Protein 9LAD (pdb70)

Foldseek 3Di:
DWAKAKDFADEDEAQAKTKIKIATPDQPLLLWWKFKWWADPPDDIGGAKIAHSVRPDMDGPDVVSVVFWDWGDDSVRRMIMIIGGSDDQVVFTFMKMWIDHDHDIDIYPTDTHGYDHPVPD/DKKAFAALDQWWWKWFQAWDDWFQKKKKKKKWFFPDAQWQFWQKAKQDVVALRQWTFFNFGNRATWTAHSNFIDGDPDDRRPRAIKMWMWIFGLAQGKIWIAILLHTPDIDGNRNRNHTRHIDAIMMGFFRDPHGPHPTDSSRGGHGMMAFTAMARHGDDSVVSNCVSVVVDNDGHPRGGGDDVRMGITDPIDDDDDDDSVVRND

Sequence (326 aa):
QLQLVESGGGLVQAGDSLKLSCIDSGSTFNLYAMGWFRQAPGKEREEFVASISRGGGSSYYADSQLKGRFTISRDNAKNTVYLQMNSLKPEDTAVYYCNARAGRYDYWGQGTQVTVSSAAGHFKVSLPLRTNYLYGKIKKTLPELYAFTICLWLRSSASPGIGTPFSYAVPGQANEIVLIEWGNNPIELLINDKVAQLPLFVSDGKWHHICITWTTTRDGMWEAFQDGEKLGTGENLAPWHPIKPGGVLILGQEQDTVGGRFDATQAFVGELSQFNIWDRVLRAQEIINIANCSTNMMPGNIIPWVDNNVDVFGGASKWPVETCEERLL

Structure (mmCIF, N/CA/C/O backbone):
data_9LAD
#
_entry.id   9LAD
#
_cell.length_a   93.574
_cell.length_b   118.234
_cell.length_c   39.464
_cell.angle_alpha   90.000
_cell.angle_beta   90.000
_cell.angle_gamma   90.000
#
_symmetry.space_group_name_H-M   'P 21 21 2'
#
loop_
_entity.id
_entity.type
_entity.pdbx_description
1 polymer 'N1 VHH'
2 polymer 'Neuronal pentraxin-2'
3 non-polymer 'AZIDE ION'
4 non-polymer 'CALCIUM ION'
5 non-polymer 'CHLORIDE ION'
6 non-polymer GLYCEROL
7 water water
#
loop_
_atom_site.group_PDB
_atom_site.id
_atom_site.type_symbol
_atom_site.label_atom_id
_atom_site.label_alt_id
_atom_site.label_comp_id
_atom_site.label_asym_id
_atom_site.label_entity_id
_atom_site.label_seq_id
_atom_site.pdbx_PDB_ins_code
_atom_site.Cartn_x
_atom_site.Cartn_y
_atom_site.Cartn_z
_atom_site.occupancy
_atom_site.B_iso_or_equiv
_atom_site.auth_seq_id
_atom_site.auth_comp_id
_atom_site.auth_asym_id
_atom_site.auth_atom_id
_atom_site.pdbx_PDB_model_num
ATOM 1 N N . GLN A 1 1 ? 9.432 5.997 23.021 1.000 92.363 1 GLN B N 1
ATOM 2 C CA . GLN A 1 1 ? 9.643 4.563 22.680 1.000 90.892 1 GLN B CA 1
ATOM 3 C C . GLN A 1 1 ? 10.917 4.360 21.850 1.000 88.139 1 GLN B C 1
ATOM 4 O O . GLN A 1 1 ? 11.115 3.266 21.336 1.000 88.513 1 GLN B O 1
ATOM 10 N N . LEU A 1 2 ? 11.800 5.373 21.738 1.000 84.138 2 LEU B N 1
ATOM 11 C CA . LEU A 1 2 ? 12.995 5.236 20.915 1.000 70.219 2 LEU B CA 1
ATOM 12 C C . LEU A 1 2 ? 14.105 6.159 21.413 1.000 64.816 2 LEU B C 1
ATOM 13 O O . LEU A 1 2 ? 13.847 7.313 21.747 1.000 61.746 2 LEU B O 1
ATOM 18 N N . GLN A 1 3 ? 15.339 5.630 21.445 1.000 63.545 3 GLN B N 1
ATOM 19 C CA . GLN A 1 3 ? 16.519 6.370 21.881 1.000 68.266 3 GLN B CA 1
ATOM 20 C C . GLN A 1 3 ? 17.636 6.147 20.861 1.000 61.124 3 GLN B C 1
ATOM 21 O O . GLN A 1 3 ? 18.307 5.117 20.850 1.000 59.696 3 GLN B O 1
ATOM 27 N N . LEU A 1 4 ? 17.808 7.121 19.973 1.000 54.232 4 LEU B N 1
ATOM 28 C CA . LEU A 1 4 ? 18.702 6.961 18.849 1.000 46.953 4 LEU B CA 1
ATOM 29 C C . LEU A 1 4 ? 20.067 7.518 19.214 1.000 48.112 4 LEU B C 1
ATOM 30 O O . LEU A 1 4 ? 20.136 8.619 19.750 1.000 46.141 4 LEU B O 1
ATOM 35 N N . VAL A 1 5 ? 21.135 6.794 18.852 1.000 46.982 5 VAL B N 1
ATOM 36 C CA . VAL A 1 5 ? 22.482 7.276 19.068 1.000 48.465 5 VAL B CA 1
ATOM 37 C C . VAL A 1 5 ? 23.279 7.166 17.768 1.000 49.380 5 VAL B C 1
ATOM 38 O O . VAL A 1 5 ? 23.405 6.091 17.173 1.000 47.933 5 VAL B O 1
ATOM 42 N N . GLU A 1 6 ? 23.809 8.313 17.320 1.000 49.735 6 GLU B N 1
ATOM 43 C CA . GLU A 1 6 ? 24.624 8.348 16.122 1.000 49.819 6 GLU B CA 1
ATOM 44 C C . GLU A 1 6 ? 26.078 8.166 16.530 1.000 52.057 6 GLU B C 1
ATOM 45 O O . GLU A 1 6 ? 26.462 8.561 17.623 1.000 52.317 6 GLU B O 1
ATOM 51 N N . SER A 1 7 ? 26.849 7.571 15.620 1.000 48.807 7 SER B N 1
ATOM 52 C CA . SER A 1 7 ? 28.266 7.348 15.794 1.000 49.000 7 SER B CA 1
ATOM 53 C C . SER A 1 7 ? 28.882 7.244 14.406 1.000 51.932 7 SER B C 1
ATOM 54 O O . SER A 1 7 ? 28.163 7.208 13.402 1.000 49.192 7 SER B O 1
ATOM 57 N N . GLY A 1 8 ? 30.224 7.217 14.370 1.000 55.266 8 GLY B N 1
ATOM 58 C CA . GLY A 1 8 ? 30.975 7.021 13.141 1.000 53.883 8 GLY B CA 1
ATOM 59 C C . GLY A 1 8 ? 31.527 8.330 12.594 1.000 54.231 8 GLY B C 1
ATOM 60 O O . GLY A 1 8 ? 32.220 8.331 11.582 1.000 60.751 8 GLY B O 1
ATOM 61 N N . GLY A 1 9 ? 31.190 9.444 13.246 1.000 51.452 9 GLY B N 1
ATOM 62 C CA . GLY A 1 9 ? 31.608 10.743 12.759 1.000 52.046 9 GLY B CA 1
ATOM 63 C C . GLY A 1 9 ? 33.039 11.048 13.181 1.000 54.680 9 GLY B C 1
ATOM 64 O O . GLY A 1 9 ? 33.631 10.290 13.951 1.000 56.500 9 GLY B O 1
ATOM 65 N N . GLY A 1 10 ? 33.589 12.159 12.674 1.000 54.680 10 GLY B N 1
ATOM 66 C CA . GLY A 1 10 ? 34.872 12.636 13.163 1.000 56.677 10 GLY B CA 1
ATOM 67 C C . GLY A 1 10 ? 35.544 13.585 12.177 1.000 58.873 10 GLY B C 1
ATOM 68 O O . GLY A 1 10 ? 34.893 14.113 11.276 1.000 53.313 10 GLY B O 1
ATOM 69 N N . LEU A 1 11 ? 36.856 13.788 12.398 1.000 64.687 11 LEU B N 1
ATOM 70 C CA . LEU A 1 11 ? 37.721 14.617 11.569 1.000 64.678 11 LEU B CA 1
ATOM 71 C C . LEU A 1 11 ? 38.146 13.787 10.373 1.000 62.502 11 LEU B C 1
ATOM 72 O O . LEU A 1 11 ? 38.781 12.754 10.566 1.000 63.072 11 LEU B O 1
ATOM 77 N N . VAL A 1 12 ? 37.885 14.265 9.159 1.000 56.227 12 VAL B N 1
ATOM 78 C CA . VAL A 1 12 ? 38.354 13.527 8.001 1.000 61.899 12 VAL B CA 1
ATOM 79 C C . VAL A 1 12 ? 38.846 14.509 6.942 1.000 59.630 12 VAL B C 1
ATOM 80 O O . VAL A 1 12 ? 38.501 15.682 6.947 1.000 60.897 12 VAL B O 1
ATOM 84 N N . GLN A 1 13 ? 39.648 14.003 6.013 1.000 60.520 13 GLN B N 1
ATOM 85 C CA . GLN A 1 13 ? 40.198 14.807 4.940 1.000 66.894 13 GLN B CA 1
ATOM 86 C C . GLN A 1 13 ? 39.236 14.815 3.766 1.000 62.149 13 GLN B C 1
ATOM 87 O O . GLN A 1 13 ? 38.500 13.850 3.558 1.000 68.937 13 GLN B O 1
ATOM 93 N N . ALA A 1 14 ? 39.285 15.902 2.988 1.000 62.761 14 ALA B N 1
ATOM 94 C CA . ALA A 1 14 ? 38.550 15.969 1.734 1.000 62.054 14 ALA B CA 1
ATOM 95 C C . ALA A 1 14 ? 38.898 14.751 0.876 1.000 66.031 14 ALA B C 1
ATOM 96 O O . ALA A 1 14 ? 40.033 14.253 0.922 1.000 60.388 14 ALA B O 1
ATOM 98 N N . GLY A 1 15 ? 37.892 14.258 0.138 1.000 63.423 15 GLY B N 1
ATOM 99 C CA . GLY A 1 15 ? 38.063 13.147 -0.782 1.000 63.991 15 GLY B CA 1
ATOM 100 C C . GLY A 1 15 ? 37.900 11.816 -0.070 1.000 64.164 15 GLY B C 1
ATOM 101 O O . GLY A 1 15 ? 37.629 10.814 -0.718 1.000 72.698 15 GLY B O 1
ATOM 102 N N . ASP A 1 16 ? 37.995 11.816 1.262 1.000 63.229 16 ASP B N 1
ATOM 103 C CA . ASP A 1 16 ? 37.853 10.586 2.026 1.000 64.211 16 ASP B CA 1
ATOM 104 C C . ASP A 1 16 ? 36.388 10.141 2.108 1.000 57.612 16 ASP B C 1
ATOM 105 O O . ASP A 1 16 ? 35.485 10.815 1.620 1.000 58.383 16 ASP B O 1
ATOM 110 N N . SER A 1 17 ? 36.193 8.962 2.718 1.000 59.432 17 SER B N 1
ATOM 111 C CA . SER A 1 17 ? 34.901 8.333 2.953 1.000 58.628 17 SER B CA 1
ATOM 112 C C . SER A 1 17 ? 34.695 8.149 4.449 1.000 58.952 17 SER B C 1
ATOM 113 O O . SER A 1 17 ? 35.658 8.211 5.200 1.000 62.211 17 SER B O 1
ATOM 116 N N . LEU A 1 18 ? 33.448 7.856 4.841 1.000 59.201 18 LEU B N 1
ATOM 117 C CA . LEU A 1 18 ? 33.047 7.740 6.233 1.000 58.912 18 LEU B CA 1
ATOM 118 C C . LEU A 1 18 ? 31.687 7.061 6.260 1.000 55.367 18 LEU B C 1
ATOM 119 O O . LEU A 1 18 ? 30.880 7.298 5.372 1.000 56.808 18 LEU B O 1
ATOM 124 N N . LYS A 1 19 ? 31.434 6.223 7.266 1.000 53.841 19 LYS B N 1
ATOM 125 C CA . LYS A 1 19 ? 30.136 5.580 7.367 1.000 50.241 19 LYS B CA 1
ATOM 126 C C . LYS A 1 19 ? 29.525 5.884 8.730 1.000 49.941 19 LYS B C 1
ATOM 127 O O . LYS A 1 19 ? 30.032 5.430 9.750 1.000 53.330 19 LYS B O 1
ATOM 133 N N . LEU A 1 20 ? 28.414 6.637 8.761 1.000 43.458 20 LEU B N 1
ATOM 134 C CA . LEU A 1 20 ? 27.763 6.889 10.038 1.000 44.565 20 LEU B CA 1
ATOM 135 C C . LEU A 1 20 ? 26.872 5.702 10.389 1.000 45.514 20 LEU B C 1
ATOM 136 O O . LEU A 1 20 ? 26.398 5.016 9.497 1.000 42.730 20 LEU B O 1
ATOM 141 N N . SER A 1 21 ? 26.645 5.480 11.686 1.000 46.081 21 SER B N 1
ATOM 142 C CA . SER A 1 21 ? 25.634 4.528 12.096 1.000 48.612 21 SER B CA 1
ATOM 143 C C . SER A 1 21 ? 24.711 5.182 13.118 1.000 48.931 21 SER B C 1
ATOM 144 O O . SER A 1 21 ? 25.100 6.079 13.870 1.000 48.097 21 SER B O 1
ATOM 147 N N . CYS A 1 22 ? 23.458 4.744 13.108 1.000 44.196 22 CYS B N 1
ATOM 148 C CA . CYS A 1 22 ? 22.513 5.204 14.094 1.000 46.204 22 CYS B CA 1
ATOM 149 C C . CYS A 1 22 ? 21.754 4.017 14.671 1.000 46.553 22 CYS B C 1
ATOM 150 O O . CYS A 1 22 ? 21.101 3.312 13.910 1.000 44.731 22 CYS B O 1
ATOM 153 N N . ILE A 1 23 ? 21.817 3.841 15.999 1.000 48.751 23 ILE B N 1
ATOM 154 C CA . ILE A 1 23 ? 21.331 2.641 16.675 1.000 51.647 23 ILE B CA 1
ATOM 155 C C . ILE A 1 23 ? 20.194 2.999 17.635 1.000 54.661 23 ILE B C 1
ATOM 156 O O . ILE A 1 23 ? 20.285 3.963 18.391 1.000 55.116 23 ILE B O 1
ATOM 161 N N . ASP A 1 24 ? 19.132 2.184 17.613 1.000 58.264 24 ASP B N 1
ATOM 162 C CA . ASP A 1 24 ? 18.084 2.230 18.617 1.000 65.147 24 ASP B CA 1
ATOM 163 C C . ASP A 1 24 ? 18.394 1.140 19.631 1.000 67.146 24 ASP B C 1
ATOM 164 O O . ASP A 1 24 ? 18.749 0.038 19.233 1.000 65.722 24 ASP B O 1
ATOM 169 N N . SER A 1 25 ? 18.213 1.460 20.918 1.000 72.587 25 SER B N 1
ATOM 170 C CA . SER A 1 25 ? 18.395 0.523 22.018 1.000 75.885 25 SER B CA 1
ATOM 171 C C . SER A 1 25 ? 17.209 -0.436 22.131 1.000 72.401 25 SER B C 1
ATOM 172 O O . SER A 1 25 ? 17.338 -1.505 22.709 1.000 73.833 25 SER B O 1
ATOM 175 N N . GLY A 1 26 ? 16.035 -0.008 21.657 1.000 75.675 26 GLY B N 1
ATOM 176 C CA . GLY A 1 26 ? 14.800 -0.764 21.817 1.000 76.869 26 GLY B CA 1
ATOM 177 C C . GLY A 1 26 ? 14.744 -1.974 20.889 1.000 72.045 26 GLY B C 1
ATOM 178 O O . GLY A 1 26 ? 15.771 -2.575 20.588 1.000 73.964 26 GLY B O 1
ATOM 179 N N . SER A 1 27 ? 13.538 -2.338 20.446 1.000 68.075 27 SER B N 1
ATOM 180 C CA . SER A 1 27 ? 13.372 -3.518 19.606 1.000 66.967 27 SER B CA 1
ATOM 181 C C . SER A 1 27 ? 12.086 -3.427 18.775 1.000 63.559 27 SER B C 1
ATOM 182 O O . SER A 1 27 ? 11.360 -4.408 18.606 1.000 61.013 27 SER B O 1
ATOM 185 N N . THR A 1 28 ? 11.790 -2.213 18.304 1.000 53.492 28 THR B N 1
ATOM 186 C CA . THR A 1 28 ? 10.661 -1.940 17.434 1.000 53.484 28 THR B CA 1
ATOM 187 C C . THR A 1 28 ? 11.137 -1.051 16.277 1.000 48.349 28 THR B C 1
ATOM 188 O O . THR A 1 28 ? 10.365 -0.325 15.665 1.000 45.587 28 THR B O 1
ATOM 192 N N . PHE A 1 29 ? 12.436 -1.130 15.990 1.000 46.513 29 PHE B N 1
ATOM 193 C CA . PHE A 1 29 ? 13.093 -0.366 14.947 1.000 46.420 29 PHE B CA 1
ATOM 194 C C . PHE A 1 29 ? 12.366 -0.416 13.607 1.000 46.035 29 PHE B C 1
ATOM 195 O O . PHE A 1 29 ? 12.346 0.583 12.871 1.000 44.229 29 PHE B O 1
ATOM 203 N N . ASN A 1 30 ? 11.757 -1.571 13.295 1.000 44.458 30 ASN B N 1
ATOM 204 C CA . ASN A 1 30 ? 11.240 -1.811 11.957 1.000 45.447 30 ASN B CA 1
ATOM 205 C C . ASN A 1 30 ? 9.840 -1.210 11.835 1.000 44.121 30 ASN B C 1
ATOM 206 O O . ASN A 1 30 ? 9.214 -1.272 10.786 1.000 45.183 30 ASN B O 1
ATOM 211 N N . LEU A 1 31 ? 9.354 -0.572 12.899 1.000 45.799 31 LEU B N 1
ATOM 212 C CA . LEU A 1 31 ? 8.148 0.231 12.791 1.000 45.326 31 LEU B CA 1
ATOM 213 C C . LEU A 1 31 ? 8.447 1.537 12.062 1.000 41.638 31 LEU B C 1
ATOM 214 O O . LEU A 1 31 ? 7.525 2.195 11.598 1.000 41.448 31 LEU B O 1
ATOM 219 N N . TYR A 1 32 ? 9.723 1.928 12.000 1.000 39.440 32 TYR B N 1
ATOM 220 C CA . TYR A 1 32 ? 10.069 3.318 11.765 1.000 36.607 32 TYR B CA 1
ATOM 221 C C . TYR A 1 32 ? 10.681 3.471 10.365 1.000 35.269 32 TYR B C 1
ATOM 222 O O . TYR A 1 32 ? 11.572 2.730 9.951 1.000 33.487 32 TYR B O 1
ATOM 231 N N . ALA A 1 33 ? 10.231 4.486 9.640 1.000 30.929 33 ALA B N 1
ATOM 232 C CA . ALA A 1 33 ? 11.026 5.012 8.549 1.000 33.365 33 ALA B CA 1
ATOM 233 C C . ALA A 1 33 ? 12.161 5.806 9.179 1.000 32.950 33 ALA B C 1
ATOM 234 O O . ALA A 1 33 ? 11.942 6.371 10.246 1.000 34.909 33 ALA B O 1
ATOM 236 N N . MET A 1 34 ? 13.359 5.747 8.576 1.000 32.997 34 MET B N 1
ATOM 237 C CA . MET A 1 34 ? 14.548 6.358 9.162 1.000 34.964 34 MET B CA 1
ATOM 238 C C . MET A 1 34 ? 15.123 7.396 8.213 1.000 34.363 34 MET B C 1
ATOM 239 O O . MET A 1 34 ? 15.081 7.248 6.998 1.000 35.905 34 MET B O 1
ATOM 244 N N . GLY A 1 35 ? 15.762 8.404 8.797 1.000 35.230 35 GLY B N 1
ATOM 245 C CA . GLY A 1 35 ? 16.293 9.501 8.020 1.000 33.298 35 GLY B CA 1
ATOM 246 C C . GLY A 1 35 ? 17.542 10.109 8.630 1.000 34.899 35 GLY B C 1
ATOM 247 O O . GLY A 1 35 ? 17.813 10.006 9.836 1.000 34.488 35 GLY B O 1
ATOM 248 N N . TRP A 1 36 ? 18.316 10.702 7.730 1.000 36.648 36 TRP B N 1
ATOM 249 C CA . TRP A 1 36 ? 19.483 11.494 8.084 1.000 37.874 36 TRP B CA 1
ATOM 250 C C . TRP A 1 36 ? 19.241 12.928 7.653 1.000 35.280 36 TRP B C 1
ATOM 251 O O . TRP A 1 36 ? 18.775 13.157 6.547 1.000 32.306 36 TRP B O 1
ATOM 262 N N . PHE A 1 37 ? 19.562 13.843 8.566 1.000 34.105 37 PHE B N 1
ATOM 263 C CA . PHE A 1 37 ? 19.587 15.274 8.336 1.000 35.010 37 PHE B CA 1
ATOM 264 C C . PHE A 1 37 ? 20.970 15.788 8.742 1.000 37.855 37 PHE B C 1
ATOM 265 O O . PHE A 1 37 ? 21.723 15.080 9.402 1.000 36.960 37 PHE B O 1
ATOM 273 N N . ARG A 1 38 ? 21.302 17.015 8.357 1.000 36.366 38 ARG B N 1
ATOM 274 C CA . ARG A 1 38 ? 22.561 17.595 8.772 1.000 38.827 38 ARG B CA 1
ATOM 275 C C . ARG A 1 38 ? 22.397 19.092 8.944 1.000 41.516 38 ARG B C 1
ATOM 276 O O . ARG A 1 38 ? 21.556 19.710 8.297 1.000 41.299 38 ARG B O 1
ATOM 284 N N . GLN A 1 39 ? 23.208 19.624 9.869 1.000 40.128 39 GLN B N 1
ATOM 285 C CA . GLN A 1 39 ? 23.193 21.033 10.158 1.000 43.502 39 GLN B CA 1
ATOM 286 C C . GLN A 1 39 ? 24.623 21.548 10.247 1.000 44.162 39 GLN B C 1
ATOM 287 O O . GLN A 1 39 ? 25.365 21.137 11.135 1.000 41.284 39 GLN B O 1
ATOM 293 N N . ALA A 1 40 ? 24.978 22.405 9.286 1.000 45.469 40 ALA B N 1
ATOM 294 C CA . ALA A 1 40 ? 26.272 23.063 9.210 1.000 52.909 40 ALA B CA 1
ATOM 295 C C . ALA A 1 40 ? 26.225 24.373 9.991 1.000 53.949 40 ALA B C 1
ATOM 296 O O . ALA A 1 40 ? 25.135 24.875 10.283 1.000 47.367 40 ALA B O 1
ATOM 298 N N . PRO A 1 41 ? 27.402 24.943 10.355 1.000 63.581 41 PRO B N 1
ATOM 299 C CA . PRO A 1 41 ? 27.494 26.253 11.017 1.000 64.438 41 PRO B CA 1
ATOM 300 C C . PRO A 1 41 ? 26.558 27.365 10.537 1.000 60.007 41 PRO B C 1
ATOM 301 O O . PRO A 1 41 ? 26.558 27.721 9.361 1.000 58.792 41 PRO B O 1
ATOM 305 N N . GLY A 1 42 ? 25.768 27.906 11.474 1.000 58.266 42 GLY B N 1
ATOM 306 C CA . GLY A 1 42 ? 24.781 28.933 11.191 1.000 60.698 42 GLY B CA 1
ATOM 307 C C . GLY A 1 42 ? 23.982 28.644 9.919 1.000 64.682 42 GLY B C 1
ATOM 308 O O . GLY A 1 42 ? 23.870 29.500 9.048 1.000 68.848 42 GLY B O 1
ATOM 309 N N . LYS A 1 43 ? 23.438 27.429 9.798 1.000 61.332 43 LYS B N 1
ATOM 310 C CA . LYS A 1 43 ? 22.541 27.130 8.697 1.000 58.530 43 LYS B CA 1
ATOM 311 C C . LYS A 1 43 ? 21.424 26.243 9.214 1.000 53.363 43 LYS B C 1
ATOM 312 O O . LYS A 1 43 ? 21.527 25.654 10.284 1.000 47.058 43 LYS B O 1
ATOM 318 N N . GLU A 1 44 ? 20.360 26.163 8.424 1.000 51.805 44 GLU B N 1
ATOM 319 C CA . GLU A 1 44 ? 19.198 25.377 8.784 1.000 51.642 44 GLU B CA 1
ATOM 320 C C . GLU A 1 44 ? 19.562 23.905 8.683 1.000 46.063 44 GLU B C 1
ATOM 321 O O . GLU A 1 44 ? 20.407 23.538 7.876 1.000 51.026 44 GLU B O 1
ATOM 327 N N . ARG A 1 45 ? 18.951 23.084 9.546 1.000 44.287 45 ARG B N 1
ATOM 328 C CA . ARG A 1 45 ? 19.072 21.650 9.432 1.000 44.525 45 ARG B CA 1
ATOM 329 C C . ARG A 1 45 ? 18.435 21.217 8.109 1.000 43.573 45 ARG B C 1
ATOM 330 O O . ARG A 1 45 ? 17.314 21.626 7.820 1.000 43.260 45 ARG B O 1
ATOM 338 N N . GLU A 1 46 ? 19.158 20.422 7.308 1.000 40.691 46 GLU B N 1
ATOM 339 C CA A GLU A 1 46 ? 18.677 20.031 5.989 0.500 38.524 46 GLU B CA 1
ATOM 340 C CA B GLU A 1 46 ? 18.689 20.031 5.987 0.500 39.595 46 GLU B CA 1
ATOM 341 C C . GLU A 1 46 ? 18.610 18.513 5.889 1.000 36.721 46 GLU B C 1
ATOM 342 O O . GLU A 1 46 ? 19.406 17.810 6.504 1.000 36.801 46 GLU B O 1
ATOM 353 N N . PHE A 1 47 ? 17.654 18.041 5.086 1.000 36.198 47 PHE B N 1
ATOM 354 C CA . PHE A 1 47 ? 17.468 16.637 4.765 1.000 32.949 47 PHE B CA 1
ATOM 355 C C . PHE A 1 47 ? 18.629 16.131 3.916 1.000 33.664 47 PHE B C 1
ATOM 356 O O . PHE A 1 47 ? 19.172 16.877 3.109 1.000 34.146 47 PHE B O 1
ATOM 364 N N . VAL A 1 48 ? 19.029 14.879 4.173 1.000 34.236 48 VAL B N 1
ATOM 365 C CA . VAL A 1 48 ? 20.014 14.163 3.379 1.000 34.442 48 VAL B CA 1
ATOM 366 C C . VAL A 1 48 ? 19.308 13.000 2.674 1.000 35.331 48 VAL B C 1
ATOM 367 O O . VAL A 1 48 ? 19.239 12.967 1.446 1.000 34.474 48 VAL B O 1
ATOM 371 N N . ALA A 1 49 ? 18.772 12.054 3.458 1.000 31.998 49 ALA B N 1
ATOM 372 C CA . ALA A 1 49 ? 18.108 10.898 2.857 1.000 33.950 49 ALA B CA 1
ATOM 373 C C . ALA A 1 49 ? 17.215 10.184 3.868 1.000 33.146 49 ALA B C 1
ATOM 374 O O . ALA A 1 49 ? 17.393 10.302 5.081 1.000 32.874 49 ALA B O 1
ATOM 376 N N . SER A 1 50 ? 16.291 9.371 3.355 1.000 34.294 50 SER B N 1
ATOM 377 C CA . SER A 1 50 ? 15.440 8.564 4.212 1.000 33.393 50 SER B CA 1
ATOM 378 C C . SER A 1 50 ? 15.292 7.181 3.596 1.000 34.715 50 SER B C 1
ATOM 379 O O . SER A 1 50 ? 15.590 7.015 2.404 1.000 36.732 50 SER B O 1
ATOM 382 N N . ILE A 1 51 ? 14.821 6.223 4.419 1.000 32.274 51 ILE B N 1
ATOM 383 C CA . ILE A 1 51 ? 14.670 4.834 3.989 1.000 34.766 51 ILE B CA 1
ATOM 384 C C . ILE A 1 51 ? 13.415 4.252 4.650 1.000 33.161 51 ILE B C 1
ATOM 385 O O . ILE A 1 51 ? 13.119 4.527 5.823 1.000 35.954 51 ILE B O 1
ATOM 390 N N . SER A 1 52 ? 12.651 3.483 3.871 1.000 34.967 52 SER B N 1
ATOM 391 C CA . SER A 1 52 ? 11.426 2.848 4.339 1.000 32.466 52 SER B CA 1
ATOM 392 C C . SER A 1 52 ? 11.746 1.792 5.397 1.000 36.098 52 SER B C 1
ATOM 393 O O . SER A 1 52 ? 12.900 1.380 5.569 1.000 34.553 52 SER B O 1
ATOM 396 N N . ARG A 1 53 ? 10.690 1.319 6.075 1.000 35.950 53 ARG B N 1
ATOM 397 C CA . ARG A 1 53 ? 10.815 0.439 7.223 1.000 38.513 53 ARG B CA 1
ATOM 398 C C . ARG A 1 53 ? 11.573 -0.849 6.891 1.000 40.918 53 ARG B C 1
ATOM 399 O O . ARG A 1 53 ? 12.355 -1.369 7.700 1.000 37.893 53 ARG B O 1
ATOM 407 N N . GLY A 1 54 ? 11.300 -1.371 5.694 1.000 38.254 54 GLY B N 1
ATOM 408 C CA . GLY A 1 54 ? 11.878 -2.625 5.256 1.000 43.446 54 GLY B CA 1
ATOM 409 C C . GLY A 1 54 ? 13.147 -2.417 4.447 1.000 45.474 54 GLY B C 1
ATOM 410 O O . GLY A 1 54 ? 13.813 -3.372 4.091 1.000 46.166 54 GLY B O 1
ATOM 411 N N . GLY A 1 55 ? 13.448 -1.166 4.120 1.000 45.010 55 GLY B N 1
ATOM 412 C CA . GLY A 1 55 ? 14.682 -0.864 3.432 1.000 45.660 55 GLY B CA 1
ATOM 413 C C . GLY A 1 55 ? 14.538 -1.033 1.923 1.000 44.561 55 GLY B C 1
ATOM 414 O O . GLY A 1 55 ? 15.496 -0.836 1.213 1.000 44.519 55 GLY B O 1
ATOM 415 N N . GLY A 1 56 ? 13.333 -1.313 1.428 1.000 48.119 56 GLY B N 1
ATOM 416 C CA . GLY A 1 56 ? 13.111 -1.413 -0.007 1.000 49.569 56 GLY B CA 1
ATOM 417 C C . GLY A 1 56 ? 13.079 -0.084 -0.765 1.000 46.594 56 GLY B C 1
ATOM 418 O O . GLY A 1 56 ? 13.302 -0.072 -1.968 1.000 44.631 56 GLY B O 1
ATOM 419 N N . SER A 1 57 ? 12.779 1.036 -0.098 1.000 43.201 57 SER B N 1
ATOM 420 C CA . SER A 1 57 ? 12.704 2.324 -0.773 1.000 39.538 57 SER B CA 1
ATOM 421 C C . SER A 1 57 ? 13.586 3.347 -0.056 1.000 39.959 57 SER B C 1
ATOM 422 O O . SER A 1 57 ? 13.633 3.364 1.170 1.000 35.757 57 SER B O 1
ATOM 425 N N . SER A 1 58 ? 14.264 4.203 -0.820 1.000 39.572 58 SER B N 1
ATOM 426 C CA . SER A 1 58 ? 15.044 5.263 -0.219 1.000 41.061 58 SER B CA 1
ATOM 427 C C . SER A 1 58 ? 14.957 6.532 -1.071 1.000 40.624 58 SER B C 1
ATOM 428 O O . SER A 1 58 ? 14.608 6.479 -2.246 1.000 41.488 58 SER B O 1
ATOM 431 N N . TYR A 1 59 ? 15.173 7.680 -0.421 1.000 37.992 59 TYR B N 1
ATOM 432 C CA . TYR A 1 59 ? 14.927 9.001 -0.984 1.000 37.983 59 TYR B CA 1
ATOM 433 C C . TYR A 1 59 ? 16.099 9.904 -0.607 1.000 38.920 59 TYR B C 1
ATOM 434 O O . TYR A 1 59 ? 16.599 9.792 0.506 1.000 39.320 59 TYR B O 1
ATOM 443 N N . TYR A 1 60 ? 16.559 10.736 -1.556 1.000 40.079 60 TYR B N 1
ATOM 444 C CA . TYR A 1 60 ? 17.679 11.634 -1.358 1.000 38.971 60 TYR B CA 1
ATOM 445 C C . TYR A 1 60 ? 17.182 13.062 -1.570 1.000 39.169 60 TYR B C 1
ATOM 446 O O . TYR A 1 60 ? 16.234 13.300 -2.312 1.000 37.407 60 TYR B O 1
ATOM 455 N N . ALA A 1 61 ? 17.864 14.016 -0.932 1.000 38.585 61 ALA B N 1
ATOM 456 C CA . ALA A 1 61 ? 17.483 15.418 -1.047 1.000 38.820 61 ALA B CA 1
ATOM 457 C C . ALA A 1 61 ? 17.624 15.930 -2.481 1.000 38.926 61 ALA B C 1
ATOM 458 O O . ALA A 1 61 ? 16.872 16.815 -2.900 1.000 36.836 61 ALA B O 1
ATOM 460 N N . ASP A 1 62 ? 18.625 15.418 -3.213 1.000 38.136 62 ASP B N 1
ATOM 461 C CA . ASP A 1 62 ? 18.923 15.878 -4.571 1.000 40.747 62 ASP B CA 1
ATOM 462 C C . ASP A 1 62 ? 19.966 14.931 -5.161 1.000 40.593 62 ASP B C 1
ATOM 463 O O . ASP A 1 62 ? 20.492 14.073 -4.448 1.000 40.576 62 ASP B O 1
ATOM 468 N N . SER A 1 63 ? 20.281 15.073 -6.445 1.000 44.537 63 SER B N 1
ATOM 469 C CA . SER A 1 63 ? 21.172 14.111 -7.086 1.000 46.758 63 SER B CA 1
ATOM 470 C C . SER A 1 63 ? 22.638 14.327 -6.682 1.000 46.666 63 SER B C 1
ATOM 471 O O . SER A 1 63 ? 23.399 13.375 -6.627 1.000 46.188 63 SER B O 1
ATOM 474 N N . GLN A 1 64 ? 23.048 15.535 -6.296 1.000 49.257 64 GLN B N 1
ATOM 475 C CA . GLN A 1 64 ? 24.416 15.701 -5.809 1.000 49.258 64 GLN B CA 1
ATOM 476 C C . GLN A 1 64 ? 24.651 14.804 -4.588 1.000 46.150 64 GLN B C 1
ATOM 477 O O . GLN A 1 64 ? 25.654 14.116 -4.508 1.000 50.820 64 GLN B O 1
ATOM 483 N N . LEU A 1 65 ? 23.733 14.799 -3.623 1.000 44.129 65 LEU B N 1
ATOM 484 C CA . LEU A 1 65 ? 23.909 13.981 -2.438 1.000 45.786 65 LEU B CA 1
ATOM 485 C C . LEU A 1 65 ? 23.756 12.505 -2.792 1.000 48.481 65 LEU B C 1
ATOM 486 O O . LEU A 1 65 ? 24.522 11.650 -2.317 1.000 44.069 65 LEU B O 1
ATOM 491 N N . LYS A 1 66 ? 22.765 12.214 -3.642 1.000 47.381 66 LYS B N 1
ATOM 492 C CA . LYS A 1 66 ? 22.517 10.837 -4.042 1.000 48.111 66 LYS B CA 1
ATOM 493 C C . LYS A 1 66 ? 23.769 10.256 -4.704 1.000 54.286 66 LYS B C 1
ATOM 494 O O . LYS A 1 66 ? 24.079 9.079 -4.527 1.000 52.483 66 LYS B O 1
ATOM 500 N N . GLY A 1 67 ? 24.487 11.103 -5.450 1.000 54.354 67 GLY B N 1
ATOM 501 C CA . GLY A 1 67 ? 25.700 10.701 -6.148 1.000 57.430 67 GLY B CA 1
ATOM 502 C C . GLY A 1 67 ? 26.781 10.141 -5.220 1.000 54.127 67 GLY B C 1
ATOM 503 O O . GLY A 1 67 ? 27.586 9.333 -5.647 1.000 54.971 67 GLY B O 1
ATOM 504 N N . ARG A 1 68 ? 26.816 10.554 -3.953 1.000 49.849 68 ARG B N 1
ATOM 505 C CA . ARG A 1 68 ? 27.946 10.223 -3.111 1.000 49.775 68 ARG B CA 1
ATOM 506 C C . ARG A 1 68 ? 27.550 9.547 -1.802 1.000 47.219 68 ARG B C 1
ATOM 507 O O . ARG A 1 68 ? 28.403 8.961 -1.135 1.000 49.487 68 ARG B O 1
ATOM 515 N N . PHE A 1 69 ? 26.286 9.682 -1.404 1.000 43.058 69 PHE B N 1
ATOM 516 C CA . PHE A 1 69 ? 25.801 9.150 -0.139 1.000 43.407 69 PHE B CA 1
ATOM 517 C C . PHE A 1 69 ? 24.875 7.954 -0.382 1.000 43.247 69 PHE B C 1
ATOM 518 O O . PHE A 1 69 ? 24.138 7.912 -1.363 1.000 38.902 69 PHE B O 1
ATOM 526 N N . THR A 1 70 ? 24.899 6.986 0.544 1.000 41.427 70 THR B N 1
ATOM 527 C CA . THR A 1 70 ? 23.992 5.847 0.473 1.000 42.523 70 THR B CA 1
ATOM 528 C C . THR A 1 70 ? 23.410 5.583 1.854 1.000 40.637 70 THR B C 1
ATOM 529 O O . THR A 1 70 ? 24.116 5.448 2.851 1.000 40.252 70 THR B O 1
ATOM 533 N N . ILE A 1 71 ? 22.089 5.548 1.910 1.000 38.361 71 ILE B N 1
ATOM 534 C CA . ILE A 1 71 ? 21.437 5.209 3.153 1.000 39.679 71 ILE B CA 1
ATOM 535 C C . ILE A 1 71 ? 21.103 3.727 3.072 1.000 41.583 71 ILE B C 1
ATOM 536 O O . ILE A 1 71 ? 20.726 3.251 2.013 1.000 45.399 71 ILE B O 1
ATOM 541 N N . SER A 1 72 ? 21.282 3.012 4.177 1.000 42.273 72 SER B N 1
ATOM 542 C CA . SER A 1 72 ? 20.869 1.622 4.271 1.000 41.704 72 SER B CA 1
ATOM 543 C C . SER A 1 72 ? 20.452 1.355 5.704 1.000 41.984 72 SER B C 1
ATOM 544 O O . SER A 1 72 ? 20.743 2.149 6.607 1.000 41.587 72 SER B O 1
ATOM 547 N N . ARG A 1 73 ? 19.860 0.184 5.926 1.000 43.057 73 ARG B N 1
ATOM 548 C CA . ARG A 1 73 ? 19.522 -0.210 7.280 1.000 43.775 73 ARG B CA 1
ATOM 549 C C . ARG A 1 73 ? 19.700 -1.717 7.438 1.000 43.516 73 ARG B C 1
ATOM 550 O O . ARG A 1 73 ? 19.696 -2.431 6.451 1.000 42.165 73 ARG B O 1
ATOM 558 N N . ASP A 1 74 ? 19.842 -2.154 8.688 1.000 44.527 74 ASP B N 1
ATOM 559 C CA . ASP A 1 74 ? 19.844 -3.564 9.040 1.000 49.623 74 ASP B CA 1
ATOM 560 C C . ASP A 1 74 ? 18.958 -3.742 10.264 1.000 51.635 74 ASP B C 1
ATOM 561 O O . ASP A 1 74 ? 19.388 -3.453 11.378 1.000 56.179 74 ASP B O 1
ATOM 566 N N . ASN A 1 75 ? 17.708 -4.168 10.018 1.000 53.706 75 ASN B N 1
ATOM 567 C CA . ASN A 1 75 ? 16.669 -4.270 11.037 1.000 53.296 75 ASN B CA 1
ATOM 568 C C . ASN A 1 75 ? 17.079 -5.257 12.128 1.000 55.132 75 ASN B C 1
ATOM 569 O O . ASN A 1 75 ? 16.696 -5.073 13.277 1.000 57.700 75 ASN B O 1
ATOM 574 N N . ALA A 1 76 ? 17.898 -6.255 11.779 1.000 55.070 76 ALA B N 1
ATOM 575 C CA . ALA A 1 76 ? 18.412 -7.202 12.762 1.000 61.650 76 ALA B CA 1
ATOM 576 C C . ALA A 1 76 ? 19.299 -6.485 13.785 1.000 65.648 76 ALA B C 1
ATOM 577 O O . ALA A 1 76 ? 19.331 -6.875 14.953 1.000 67.442 76 ALA B O 1
ATOM 579 N N . LYS A 1 77 ? 20.015 -5.438 13.334 1.000 63.030 77 LYS B N 1
ATOM 580 C CA . LYS A 1 77 ? 20.951 -4.717 14.181 1.000 63.774 77 LYS B CA 1
ATOM 581 C C . LYS A 1 77 ? 20.329 -3.442 14.735 1.000 60.828 77 LYS B C 1
ATOM 582 O O . LYS A 1 77 ? 20.992 -2.697 15.454 1.000 57.885 77 LYS B O 1
ATOM 588 N N . ASN A 1 78 ? 19.045 -3.216 14.452 1.000 58.113 78 ASN B N 1
ATOM 589 C CA . ASN A 1 78 ? 18.393 -2.005 14.913 1.000 61.006 78 ASN B CA 1
ATOM 590 C C . ASN A 1 78 ? 19.212 -0.781 14.492 1.000 54.770 78 ASN B C 1
ATOM 591 O O . ASN A 1 78 ? 19.314 0.180 15.253 1.000 56.330 78 ASN B O 1
ATOM 596 N N . THR A 1 79 ? 19.803 -0.802 13.290 1.000 52.183 79 THR B N 1
ATOM 597 C CA . THR A 1 79 ? 20.725 0.265 12.908 1.000 50.233 79 THR B CA 1
ATOM 598 C C . THR A 1 79 ? 20.379 0.826 11.534 1.000 49.419 79 THR B C 1
ATOM 599 O O . THR A 1 79 ? 20.107 0.060 10.612 1.000 49.087 79 THR B O 1
ATOM 603 N N . VAL A 1 80 ? 20.478 2.162 11.392 1.000 45.481 80 VAL B N 1
ATOM 604 C CA . VAL A 1 80 ? 20.511 2.771 10.074 1.000 44.615 80 VAL B CA 1
ATOM 605 C C . VAL A 1 80 ? 21.892 3.397 9.832 1.000 44.578 80 VAL B C 1
ATOM 606 O O . VAL A 1 80 ? 22.533 3.905 10.751 1.000 42.580 80 VAL B O 1
ATOM 610 N N . TYR A 1 81 ? 22.327 3.350 8.562 1.000 41.378 81 TYR B N 1
ATOM 611 C CA . TYR A 1 81 ? 23.662 3.744 8.179 1.000 44.012 81 TYR B CA 1
ATOM 612 C C . TYR A 1 81 ? 23.600 4.885 7.165 1.000 44.562 81 TYR B C 1
ATOM 613 O O . TYR A 1 81 ? 22.596 5.075 6.472 1.000 40.977 81 TYR B O 1
ATOM 622 N N . LEU A 1 82 ? 24.719 5.619 7.056 1.000 46.390 82 LEU B N 1
ATOM 623 C CA . LEU A 1 82 ? 24.903 6.590 5.984 1.000 45.110 82 LEU B CA 1
ATOM 624 C C . LEU A 1 82 ? 26.335 6.469 5.494 1.000 43.573 82 LEU B C 1
ATOM 625 O O . LEU A 1 82 ? 27.246 6.918 6.166 1.000 45.408 82 LEU B O 1
ATOM 630 N N . GLN A 1 83 ? 26.517 5.835 4.335 1.000 45.787 83 GLN B N 1
ATOM 631 C CA . GLN A 1 83 ? 27.799 5.775 3.656 1.000 45.623 83 GLN B CA 1
ATOM 632 C C . GLN A 1 83 ? 27.987 7.086 2.918 1.000 43.226 83 GLN B C 1
ATOM 633 O O . GLN A 1 83 ? 27.132 7.424 2.125 1.000 45.942 83 GLN B O 1
ATOM 639 N N . MET A 1 84 ? 29.101 7.792 3.173 1.000 47.143 84 MET B N 1
ATOM 640 C CA . MET A 1 84 ? 29.396 9.070 2.534 1.000 50.731 84 MET B CA 1
ATOM 641 C C . MET A 1 84 ? 30.759 8.987 1.849 1.000 49.999 84 MET B C 1
ATOM 642 O O . MET A 1 84 ? 31.773 8.799 2.530 1.000 51.048 84 MET B O 1
ATOM 647 N N . ASN A 1 85 ? 30.779 9.187 0.527 1.000 47.490 85 ASN B N 1
ATOM 648 C CA . ASN A 1 85 ? 31.994 9.069 -0.266 1.000 53.236 85 ASN B CA 1
ATOM 649 C C . ASN A 1 85 ? 32.450 10.427 -0.798 1.000 53.378 85 ASN B C 1
ATOM 650 O O . ASN A 1 85 ? 31.641 11.336 -0.955 1.000 51.451 85 ASN B O 1
ATOM 655 N N . SER A 1 86 ? 33.752 10.532 -1.092 1.000 56.669 86 SER B N 1
ATOM 656 C CA . SER A 1 86 ? 34.323 11.700 -1.751 1.000 59.495 86 SER B CA 1
ATOM 657 C C . SER A 1 86 ? 33.896 12.9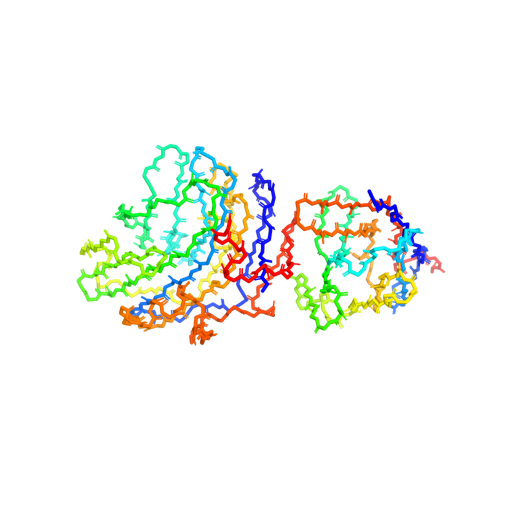62 -1.008 1.000 55.525 86 SER B C 1
ATOM 658 O O . SER A 1 86 ? 33.382 13.917 -1.592 1.000 52.576 86 SER B O 1
ATOM 661 N N . LEU A 1 87 ? 34.092 12.918 0.308 1.000 54.753 87 LEU B N 1
ATOM 662 C CA . LEU A 1 87 ? 33.550 13.933 1.188 1.000 52.491 87 LEU B CA 1
ATOM 663 C C . LEU A 1 87 ? 34.155 15.293 0.854 1.000 55.941 87 LEU B C 1
ATOM 664 O O . LEU A 1 87 ? 35.362 15.414 0.627 1.000 53.910 87 LEU B O 1
ATOM 669 N N . LYS A 1 88 ? 33.296 16.314 0.824 1.000 52.539 88 LYS B N 1
ATOM 670 C CA . LYS A 1 88 ? 33.736 17.686 0.639 1.000 54.448 88 LYS B CA 1
ATOM 671 C C . LYS A 1 88 ? 33.785 18.431 1.967 1.000 54.239 88 LYS B C 1
ATOM 672 O O . LYS A 1 88 ? 33.087 18.050 2.907 1.000 52.437 88 LYS B O 1
ATOM 678 N N . PRO A 1 89 ? 34.580 19.525 2.068 1.000 54.432 89 PRO B N 1
ATOM 679 C CA . PRO A 1 89 ? 34.510 20.428 3.218 1.000 55.403 89 PRO B CA 1
ATOM 680 C C . PRO A 1 89 ? 33.093 20.915 3.520 1.000 52.301 89 PRO B C 1
ATOM 681 O O . PRO A 1 89 ? 32.721 21.019 4.697 1.000 50.054 89 PRO B O 1
ATOM 685 N N . GLU A 1 90 ? 32.312 21.156 2.459 1.000 47.439 90 GLU B N 1
ATOM 686 C CA . GLU A 1 90 ? 30.938 21.613 2.597 1.000 49.725 90 GLU B CA 1
ATOM 687 C C . GLU A 1 90 ? 30.023 20.515 3.161 1.000 47.257 90 GLU B C 1
ATOM 688 O O . GLU A 1 90 ? 28.835 20.741 3.310 1.000 47.248 90 GLU B O 1
ATOM 694 N N . ASP A 1 91 ? 30.534 19.306 3.399 1.000 43.511 91 ASP B N 1
ATOM 695 C CA . ASP A 1 91 ? 29.720 18.275 4.016 1.000 43.519 91 ASP B CA 1
ATOM 696 C C . ASP A 1 91 ? 29.874 18.380 5.529 1.000 46.932 91 ASP B C 1
ATOM 697 O O . ASP A 1 91 ? 29.319 17.562 6.267 1.000 45.005 91 ASP B O 1
ATOM 702 N N . THR A 1 92 ? 30.673 19.361 5.980 1.000 43.425 92 THR B N 1
ATOM 703 C CA . THR A 1 92 ? 30.959 19.491 7.397 1.000 46.622 92 THR B CA 1
ATOM 704 C C . THR A 1 92 ? 29.639 19.862 8.057 1.000 42.315 92 THR B C 1
ATOM 705 O O . THR A 1 92 ? 28.945 20.754 7.586 1.000 39.721 92 THR B O 1
ATOM 709 N N . ALA A 1 93 ? 29.291 19.162 9.138 1.000 41.497 93 ALA B N 1
ATOM 710 C CA . ALA A 1 93 ? 28.002 19.390 9.771 1.000 40.406 93 ALA B CA 1
ATOM 711 C C . ALA A 1 93 ? 27.832 18.398 10.915 1.000 38.695 93 ALA B C 1
ATOM 712 O O . ALA A 1 93 ? 28.553 17.409 11.006 1.000 36.650 93 ALA B O 1
ATOM 714 N N . VAL A 1 94 ? 26.894 18.697 11.805 1.000 36.358 94 VAL B N 1
ATOM 715 C CA . VAL A 1 94 ? 26.359 17.689 12.691 1.000 39.116 94 VAL B CA 1
ATOM 716 C C . VAL A 1 94 ? 25.301 16.922 11.891 1.000 40.139 94 VAL B C 1
ATOM 717 O O . VAL A 1 94 ? 24.406 17.537 11.300 1.000 40.575 94 VAL B O 1
ATOM 721 N N . TYR A 1 95 ? 25.474 15.589 11.830 1.000 39.662 95 TYR B N 1
ATOM 722 C CA . TYR A 1 95 ? 24.542 14.672 11.199 1.000 37.261 95 TYR B CA 1
ATOM 723 C C . TYR A 1 95 ? 23.634 14.068 12.265 1.000 41.164 95 TYR B C 1
ATOM 724 O O . TYR A 1 95 ? 24.101 13.537 13.277 1.000 42.772 95 TYR B O 1
ATOM 733 N N . TYR A 1 96 ? 22.330 14.124 11.997 1.000 36.465 96 TYR B N 1
ATOM 734 C CA . TYR A 1 96 ? 21.305 13.734 12.940 1.000 37.399 96 TYR B CA 1
ATOM 735 C C . TYR A 1 96 ? 20.517 12.584 12.332 1.000 38.896 96 TYR B C 1
ATOM 736 O O . TYR A 1 96 ? 20.224 12.584 11.143 1.000 38.690 96 TYR B O 1
ATOM 745 N N . CYS A 1 97 ? 20.161 11.616 13.163 1.000 38.702 97 CYS B N 1
ATOM 746 C CA . CYS A 1 97 ? 19.333 10.504 12.746 1.000 36.997 97 CYS B CA 1
ATOM 747 C C . CYS A 1 97 ? 17.913 10.769 13.240 1.000 36.896 97 CYS B C 1
ATOM 748 O O . CYS A 1 97 ? 17.744 11.406 14.281 1.000 37.871 97 CYS B O 1
ATOM 751 N N . ASN A 1 98 ? 16.900 10.258 12.507 1.000 35.011 98 ASN B N 1
ATOM 752 C CA . ASN A 1 98 ? 15.509 10.673 12.648 1.000 35.433 98 ASN B CA 1
ATOM 753 C C . ASN A 1 98 ? 14.607 9.479 12.327 1.000 36.308 98 ASN B C 1
ATOM 754 O O . ASN A 1 98 ? 14.787 8.813 11.313 1.000 34.444 98 ASN B O 1
ATOM 759 N N . ALA A 1 99 ? 13.710 9.149 13.266 1.000 36.432 99 ALA B N 1
ATOM 760 C CA . ALA A 1 99 ? 12.816 8.007 13.137 1.000 34.255 99 ALA B CA 1
ATOM 761 C C . ALA A 1 99 ? 11.393 8.531 13.100 1.000 34.530 99 ALA B C 1
ATOM 762 O O . ALA A 1 99 ? 11.043 9.387 13.920 1.000 33.850 99 ALA B O 1
ATOM 764 N N . ARG A 1 100 ? 10.568 7.988 12.194 1.000 33.503 100 ARG B N 1
ATOM 765 C CA . ARG A 1 100 ? 9.169 8.393 12.123 1.000 36.867 100 ARG B CA 1
ATOM 766 C C . ARG A 1 100 ? 8.229 7.215 11.941 1.000 38.979 100 ARG B C 1
ATOM 767 O O . ARG A 1 100 ? 8.485 6.316 11.138 1.000 38.316 100 ARG B O 1
ATOM 775 N N . ALA A 1 101 ? 7.121 7.271 12.673 1.000 36.275 101 ALA B N 1
ATOM 776 C CA . ALA A 1 101 ? 6.083 6.266 12.556 1.000 39.029 101 ALA B CA 1
ATOM 777 C C . ALA A 1 101 ? 4.808 6.891 13.076 1.000 41.585 101 ALA B C 1
ATOM 778 O O . ALA A 1 101 ? 4.815 7.373 14.191 1.000 43.645 101 ALA B O 1
ATOM 780 N N . GLY A 1 102 ? 3.759 6.897 12.247 1.000 45.280 102 GLY B N 1
ATOM 781 C CA . GLY A 1 102 ? 2.520 7.583 12.540 1.000 42.747 102 GLY B CA 1
ATOM 782 C C . GLY A 1 102 ? 2.820 9.027 12.913 1.000 44.513 102 GLY B C 1
ATOM 783 O O . GLY A 1 102 ? 3.502 9.724 12.168 1.000 41.018 102 GLY B O 1
ATOM 784 N N . ARG A 1 103 ? 2.360 9.455 14.091 1.000 44.318 103 ARG B N 1
ATOM 785 C CA . ARG A 1 103 ? 2.553 10.843 14.460 1.000 43.667 103 ARG B CA 1
ATOM 786 C C . ARG A 1 103 ? 3.770 10.994 15.373 1.000 43.896 103 ARG B C 1
ATOM 787 O O . ARG A 1 103 ? 4.026 12.081 15.878 1.000 42.251 103 ARG B O 1
ATOM 795 N N . TYR A 1 104 ? 4.557 9.923 15.571 1.000 42.339 104 TYR B N 1
ATOM 796 C CA . TYR A 1 104 ? 5.721 10.012 16.447 1.000 41.903 104 TYR B CA 1
ATOM 797 C C . TYR A 1 104 ? 6.995 10.241 15.631 1.000 44.994 104 TYR B C 1
ATOM 798 O O . TYR A 1 104 ? 7.243 9.613 14.602 1.000 45.521 104 TYR B O 1
ATOM 807 N N . ASP A 1 105 ? 7.816 11.164 16.125 1.000 43.143 105 ASP B N 1
ATOM 808 C CA . ASP A 1 105 ? 9.053 11.546 15.494 1.000 43.130 105 ASP B CA 1
ATOM 809 C C . ASP A 1 105 ? 10.132 11.448 16.578 1.000 47.353 105 ASP B C 1
ATOM 810 O O . ASP A 1 105 ? 9.891 11.830 17.720 1.000 53.835 105 ASP B O 1
ATOM 815 N N . TYR A 1 106 ? 11.291 10.856 16.283 1.000 41.631 106 TYR B N 1
ATOM 816 C CA . TYR A 1 106 ? 12.360 10.807 17.262 1.000 41.817 106 TYR B CA 1
ATOM 817 C C . TYR A 1 106 ? 13.648 11.275 16.605 1.000 40.018 106 TYR B C 1
ATOM 818 O O . TYR A 1 106 ? 13.876 11.023 15.420 1.000 39.159 106 TYR B O 1
ATOM 827 N N . TRP A 1 107 ? 14.509 11.887 17.413 1.000 40.843 107 TRP B N 1
ATOM 828 C CA . TRP A 1 107 ? 15.810 12.360 16.959 1.000 41.039 107 TRP B CA 1
ATOM 829 C C . TRP A 1 107 ? 16.929 11.890 17.885 1.000 43.209 107 TRP B C 1
ATOM 830 O O . TRP A 1 107 ? 16.739 11.833 19.090 1.000 44.166 107 TRP B O 1
ATOM 841 N N . GLY A 1 108 ? 18.115 11.652 17.319 1.000 43.933 108 GLY B N 1
ATOM 842 C CA . GLY A 1 108 ? 19.342 11.532 18.097 1.000 47.438 108 GLY B CA 1
ATOM 843 C C . GLY A 1 108 ? 19.961 12.904 18.396 1.000 47.476 108 GLY B C 1
ATOM 844 O O . GLY A 1 108 ? 19.429 13.944 18.015 1.000 45.346 108 GLY B O 1
ATOM 845 N N . GLN A 1 109 ? 21.093 12.878 19.097 1.000 49.264 109 GLN B N 1
ATOM 846 C CA . GLN A 1 109 ? 21.792 14.077 19.532 1.000 53.951 109 GLN B CA 1
ATOM 847 C C . GLN A 1 109 ? 22.774 14.535 18.464 1.000 47.915 109 GLN B C 1
ATOM 848 O O . GLN A 1 109 ? 23.284 15.640 18.545 1.000 51.393 109 GLN B O 1
ATOM 854 N N . GLY A 1 110 ? 23.073 13.666 17.501 1.000 46.352 110 GLY B N 1
ATOM 855 C CA . GLY A 1 110 ? 23.870 14.032 16.340 1.000 45.040 110 GLY B CA 1
ATOM 856 C C . GLY A 1 110 ? 25.318 13.589 16.511 1.000 48.792 110 GLY B C 1
ATOM 857 O O . GLY A 1 110 ? 25.752 13.339 17.633 1.000 55.273 110 GLY B O 1
ATOM 858 N N . THR A 1 111 ? 26.045 13.462 15.395 1.000 45.486 111 THR B N 1
ATOM 859 C CA . THR A 1 111 ? 27.459 13.157 15.431 1.000 48.287 111 THR B CA 1
ATOM 860 C C . THR A 1 111 ? 28.173 14.140 14.503 1.000 48.387 111 THR B C 1
ATOM 861 O O . THR A 1 111 ? 27.716 14.398 13.384 1.000 42.444 111 THR B O 1
ATOM 865 N N . GLN A 1 112 ? 29.316 14.663 14.971 1.000 46.100 112 GLN B N 1
ATOM 866 C CA . GLN A 1 112 ? 30.045 15.694 14.244 1.000 48.075 112 GLN B CA 1
ATOM 867 C C . GLN A 1 112 ? 30.829 15.092 13.079 1.000 46.618 112 GLN B C 1
ATOM 868 O O . GLN A 1 112 ? 31.618 14.169 13.239 1.000 51.704 112 GLN B O 1
ATOM 874 N N . VAL A 1 113 ? 30.673 15.684 11.900 1.000 46.699 113 VAL B N 1
ATOM 875 C CA . VAL A 1 113 ? 31.546 15.380 10.782 1.000 47.797 113 VAL B CA 1
ATOM 876 C C . VAL A 1 113 ? 32.255 16.655 10.342 1.000 48.517 113 VAL B C 1
ATOM 877 O O . VAL A 1 113 ? 31.599 17.618 9.957 1.000 48.675 113 VAL B O 1
ATOM 881 N N . THR A 1 114 ? 33.589 16.632 10.375 1.000 49.790 114 THR B N 1
ATOM 882 C CA . THR A 1 114 ? 34.415 17.745 9.922 1.000 51.957 114 THR B CA 1
ATOM 883 C C . THR A 1 114 ? 35.288 17.259 8.771 1.000 53.369 114 THR B C 1
ATOM 884 O O . THR A 1 114 ? 36.055 16.308 8.948 1.000 58.201 114 THR B O 1
ATOM 888 N N . VAL A 1 115 ? 35.119 17.908 7.610 1.000 50.387 115 VAL B N 1
ATOM 889 C CA . VAL A 1 115 ? 35.903 17.652 6.417 1.000 50.259 115 VAL B CA 1
ATOM 890 C C . VAL A 1 115 ? 36.695 18.912 6.070 1.000 52.159 115 VAL B C 1
ATOM 891 O O . VAL A 1 115 ? 36.111 19.953 5.784 1.000 56.162 115 VAL B O 1
ATOM 895 N N . SER A 1 116 ? 38.019 18.794 6.082 1.000 50.500 116 SER B N 1
ATOM 896 C CA . SER A 1 116 ? 38.914 19.923 5.859 1.000 54.168 116 SER B CA 1
ATOM 897 C C . SER A 1 116 ? 39.865 19.568 4.727 1.000 52.738 116 SER B C 1
ATOM 898 O O . SER A 1 116 ? 40.423 18.475 4.705 1.000 53.044 116 SER B O 1
ATOM 901 N N . SER A 1 117 ? 40.058 20.530 3.829 1.000 50.646 117 SER B N 1
ATOM 902 C CA . SER A 1 117 ? 41.068 20.449 2.792 1.000 53.537 117 SER B CA 1
ATOM 903 C C . SER A 1 117 ? 42.460 20.636 3.385 1.000 51.099 117 SER B C 1
ATOM 904 O O . SER A 1 117 ? 43.390 19.933 3.020 1.000 55.553 117 SER B O 1
ATOM 907 N N . ALA A 1 118 ? 42.596 21.579 4.326 1.000 48.409 118 ALA B N 1
ATOM 908 C CA . ALA A 1 118 ? 43.896 22.123 4.694 1.000 47.837 118 ALA B CA 1
ATOM 909 C C . ALA A 1 118 ? 44.471 21.511 5.978 1.000 44.436 118 ALA B C 1
ATOM 910 O O . ALA A 1 118 ? 45.692 21.455 6.122 1.000 42.043 118 ALA B O 1
ATOM 912 N N . ALA A 1 119 ? 43.611 21.091 6.904 1.000 42.701 119 ALA B N 1
ATOM 913 C CA . ALA A 1 119 ? 44.076 20.468 8.138 1.000 46.031 119 ALA B CA 1
ATOM 914 C C . ALA A 1 119 ? 45.019 19.313 7.807 1.000 47.105 119 ALA B C 1
ATOM 915 O O . ALA A 1 119 ? 44.699 18.441 7.014 1.000 46.918 119 ALA B O 1
ATOM 917 N N . GLY A 1 120 ? 46.194 19.318 8.401 1.000 50.261 120 GLY B N 1
ATOM 918 C CA . GLY A 1 120 ? 47.142 18.251 8.154 1.000 53.057 120 GLY B CA 1
ATOM 919 C C . GLY A 1 120 ? 48.112 18.578 7.022 1.000 55.601 120 GLY B C 1
ATOM 920 O O . GLY A 1 120 ? 49.128 17.892 6.909 1.000 55.978 120 GLY B O 1
ATOM 921 N N . HIS A 1 121 ? 47.877 19.654 6.244 1.000 54.694 121 HIS B N 1
ATOM 922 C CA . HIS A 1 121 ? 48.710 19.909 5.075 1.000 54.592 121 HIS B CA 1
ATOM 923 C C . HIS A 1 121 ? 49.534 21.199 5.160 1.000 55.456 121 HIS B C 1
ATOM 924 O O . HIS A 1 121 ? 49.875 21.702 6.274 1.000 52.929 121 HIS B O 1
ATOM 931 N N . PHE B 2 4 ? 5.997 8.563 -2.326 1.000 40.533 4 PHE C N 1
ATOM 932 C CA . PHE B 2 4 ? 6.615 9.311 -1.209 1.000 38.174 4 PHE C CA 1
ATOM 933 C C . PHE B 2 4 ? 5.904 10.636 -1.063 1.000 35.012 4 PHE C C 1
ATOM 934 O O . PHE B 2 4 ? 5.129 11.036 -1.932 1.000 36.817 4 P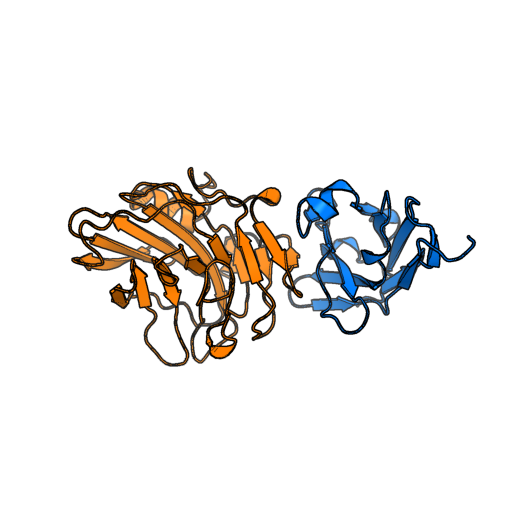HE C O 1
ATOM 942 N N . LYS B 2 5 ? 6.141 11.270 0.075 1.000 31.995 5 LYS C N 1
ATOM 943 C CA . LYS B 2 5 ? 5.549 12.566 0.315 1.000 33.763 5 LYS C CA 1
ATOM 944 C C . LYS B 2 5 ? 6.684 13.531 0.629 1.000 35.899 5 LYS C C 1
ATOM 945 O O . LYS B 2 5 ? 7.769 13.107 1.034 1.000 36.702 5 LYS C O 1
ATOM 951 N N . VAL B 2 6 ? 6.422 14.802 0.353 1.000 34.652 6 VAL C N 1
ATOM 952 C CA . VAL B 2 6 ? 7.298 15.876 0.763 1.000 35.616 6 VAL C CA 1
ATOM 953 C C . VAL B 2 6 ? 6.707 16.467 2.032 1.000 34.457 6 VAL C C 1
ATOM 954 O O . VAL B 2 6 ? 5.519 16.763 2.069 1.000 36.079 6 VAL C O 1
ATOM 958 N N . SER B 2 7 ? 7.577 16.700 3.014 1.000 34.441 7 SER C N 1
ATOM 959 C CA . SER B 2 7 ? 7.194 17.251 4.301 1.000 35.247 7 SER C CA 1
ATOM 960 C C . SER B 2 7 ? 7.753 18.666 4.425 1.000 34.946 7 SER C C 1
ATOM 961 O O . SER B 2 7 ? 8.950 18.880 4.191 1.000 37.438 7 SER C O 1
ATOM 964 N N . LEU B 2 8 ? 6.846 19.620 4.685 1.000 35.378 8 LEU C N 1
ATOM 965 C CA . LEU B 2 8 ? 7.136 21.041 4.834 1.000 35.978 8 LEU C CA 1
ATOM 966 C C . LEU B 2 8 ? 6.639 21.467 6.217 1.000 33.911 8 LEU C C 1
ATOM 967 O O . LEU B 2 8 ? 5.510 21.913 6.427 1.000 35.870 8 LEU C O 1
ATOM 972 N N . PRO B 2 9 ? 7.418 21.225 7.274 1.000 37.293 9 PRO C N 1
ATOM 973 C CA . PRO B 2 9 ? 6.829 21.253 8.619 1.000 39.589 9 PRO C CA 1
ATOM 974 C C . PRO B 2 9 ? 6.594 22.582 9.344 1.000 38.523 9 PRO C C 1
ATOM 975 O O . PRO B 2 9 ? 6.107 22.597 10.457 1.000 38.965 9 PRO C O 1
ATOM 979 N N . LEU B 2 10 ? 6.953 23.700 8.742 1.000 40.523 10 LEU C N 1
ATOM 980 C CA . LEU B 2 10 ? 7.023 24.957 9.473 1.000 44.888 10 LEU C CA 1
ATOM 981 C C . LEU B 2 10 ? 6.887 26.085 8.460 1.000 38.546 10 LEU C C 1
ATOM 982 O O . LEU B 2 10 ? 7.283 25.885 7.321 1.000 38.783 10 LEU C O 1
ATOM 987 N N . ARG B 2 11 ? 6.226 27.190 8.844 1.000 37.298 11 ARG C N 1
ATOM 988 C CA . ARG B 2 11 ? 6.032 28.353 7.983 1.000 37.836 11 ARG C CA 1
ATOM 989 C C . ARG B 2 11 ? 7.369 29.085 7.897 1.000 39.158 11 ARG C C 1
ATOM 990 O O . ARG B 2 11 ? 7.857 29.499 8.948 1.000 37.638 11 ARG C O 1
ATOM 998 N N . THR B 2 12 ? 7.977 29.089 6.698 1.000 37.106 12 THR C N 1
ATOM 999 C CA . THR B 2 12 ? 9.297 29.637 6.444 1.000 37.761 12 THR C CA 1
ATOM 1000 C C . THR B 2 12 ? 9.358 30.303 5.068 1.000 38.019 12 THR C C 1
ATOM 1001 O O . THR B 2 12 ? 8.455 30.132 4.257 1.000 34.423 12 THR C O 1
ATOM 1005 N N . ASN B 2 13 ? 10.494 30.981 4.780 1.000 37.601 13 ASN C N 1
ATOM 1006 C CA . ASN B 2 13 ? 10.796 31.438 3.435 1.000 38.075 13 ASN C CA 1
ATOM 1007 C C . ASN B 2 13 ? 12.013 30.701 2.881 1.000 39.863 13 ASN C C 1
ATOM 1008 O O . ASN B 2 13 ? 12.631 31.154 1.915 1.000 41.178 13 ASN C O 1
ATOM 1013 N N . TYR B 2 14 ? 12.385 29.592 3.518 1.000 39.902 14 TYR C N 1
ATOM 1014 C CA . TYR B 2 14 ? 13.591 28.883 3.124 1.000 39.338 14 TYR C CA 1
ATOM 1015 C C . TYR B 2 14 ? 13.369 27.378 2.963 1.000 37.345 14 TYR C C 1
ATOM 1016 O O . TYR B 2 14 ? 14.233 26.714 2.437 1.000 37.696 14 TYR C O 1
ATOM 1025 N N . LEU B 2 15 ? 12.259 26.786 3.405 1.000 42.017 15 LEU C N 1
ATOM 1026 C CA . LEU B 2 15 ? 12.130 25.370 3.083 1.000 39.881 15 LEU C CA 1
ATOM 1027 C C . LEU B 2 15 ? 11.102 25.148 1.971 1.000 36.066 15 LEU C C 1
ATOM 1028 O O . LEU B 2 15 ? 10.101 25.870 1.828 1.000 35.506 15 LEU C O 1
ATOM 1033 N N . TYR B 2 16 ? 11.443 24.212 1.078 1.000 32.978 16 TYR C N 1
ATOM 1034 C CA . TYR B 2 16 ? 10.700 24.065 -0.166 1.000 32.976 16 TYR C CA 1
ATOM 1035 C C . TYR B 2 16 ? 11.158 22.829 -0.927 1.000 31.046 16 TYR C C 1
ATOM 1036 O O . TYR B 2 16 ? 12.225 22.280 -0.651 1.000 34.350 16 TYR C O 1
ATOM 1045 N N . GLY B 2 17 ? 10.317 22.426 -1.887 1.000 32.515 17 GLY C N 1
ATOM 1046 C CA . GLY B 2 17 ? 10.720 21.480 -2.913 1.000 32.706 17 GLY C CA 1
ATOM 1047 C C . GLY B 2 17 ? 10.855 22.144 -4.269 1.000 33.919 17 GLY C C 1
ATOM 1048 O O . GLY B 2 17 ? 10.276 23.209 -4.530 1.000 32.876 17 GLY C O 1
ATOM 1049 N N . LYS B 2 18 ? 11.656 21.504 -5.126 1.000 35.589 18 LYS C N 1
ATOM 1050 C CA . LYS B 2 18 ? 11.861 22.007 -6.468 1.000 32.567 18 LYS C CA 1
ATOM 1051 C C . LYS B 2 18 ? 11.781 20.862 -7.458 1.000 31.902 18 LYS C C 1
ATOM 1052 O O . LYS B 2 18 ? 12.578 19.924 -7.418 1.000 34.041 18 LYS C O 1
ATOM 1058 N N . ILE B 2 19 ? 10.870 21.009 -8.405 1.000 29.757 19 ILE C N 1
ATOM 1059 C CA . ILE B 2 19 ? 10.786 20.040 -9.473 1.000 32.965 19 ILE C CA 1
ATOM 1060 C C . ILE B 2 19 ? 12.016 20.207 -10.356 1.000 36.937 19 ILE C C 1
ATOM 1061 O O . ILE B 2 19 ? 12.343 21.315 -10.770 1.000 33.733 19 ILE C O 1
ATOM 1066 N N . LYS B 2 20 ? 12.642 19.077 -10.692 1.000 35.249 20 LYS C N 1
ATOM 1067 C CA . LYS B 2 20 ? 13.868 19.107 -11.458 1.000 37.934 20 LYS C CA 1
ATOM 1068 C C . LYS B 2 20 ? 13.572 19.413 -12.921 1.000 37.836 20 LYS C C 1
ATOM 1069 O O . LYS B 2 20 ? 14.333 20.132 -13.534 1.000 37.899 20 LYS C O 1
ATOM 1075 N N . LYS B 2 21 ? 12.500 18.849 -13.501 1.000 38.960 21 LYS C N 1
ATOM 1076 C CA . LYS B 2 21 ? 12.115 19.180 -14.863 1.000 36.629 21 LYS C CA 1
ATOM 1077 C C . LYS B 2 21 ? 11.410 20.536 -14.909 1.000 38.242 21 LYS C C 1
ATOM 1078 O O . LYS B 2 21 ? 10.724 20.943 -13.961 1.000 38.059 21 LYS C O 1
ATOM 1084 N N . THR B 2 22 ? 11.612 21.239 -16.036 1.000 39.066 22 THR C N 1
ATOM 1085 C CA . THR B 2 22 ? 10.851 22.428 -16.399 1.000 37.388 22 THR C CA 1
ATOM 1086 C C . THR B 2 22 ? 9.638 21.990 -17.203 1.000 39.096 22 THR C C 1
ATOM 1087 O O . THR B 2 22 ? 9.460 20.794 -17.487 1.000 43.697 22 THR C O 1
ATOM 1091 N N . LEU B 2 23 ? 8.826 23.000 -17.537 1.000 36.729 23 LEU C N 1
ATOM 1092 C CA . LEU B 2 23 ? 7.676 22.862 -18.418 1.000 36.728 23 LEU C CA 1
ATOM 1093 C C . LEU B 2 23 ? 8.002 23.263 -19.862 1.000 39.460 23 LEU C C 1
ATOM 1094 O O . LEU B 2 23 ? 8.726 24.248 -20.107 1.000 36.514 23 LEU C O 1
ATOM 1099 N N . PRO B 2 24 ? 7.385 22.543 -20.837 1.000 38.672 24 PRO C N 1
ATOM 1100 C CA . PRO B 2 24 ? 7.323 22.983 -22.231 1.000 40.287 24 PRO C CA 1
ATOM 1101 C C . PRO B 2 24 ? 6.220 24.040 -22.321 1.000 41.187 24 PRO C C 1
ATOM 1102 O O . PRO B 2 24 ? 5.638 24.436 -21.304 1.000 39.788 24 PRO C O 1
ATOM 1106 N N . GLU B 2 25 ? 5.943 24.495 -23.541 1.000 41.279 25 GLU C N 1
ATOM 1107 C CA . GLU B 2 25 ? 4.875 25.445 -23.805 1.000 45.185 25 GLU C CA 1
ATOM 1108 C C . GLU B 2 25 ? 3.559 24.679 -23.811 1.000 44.576 25 GLU C C 1
ATOM 1109 O O . GLU B 2 25 ? 3.356 23.837 -24.660 1.000 46.737 25 GLU C O 1
ATOM 1115 N N . LEU B 2 26 ? 2.658 24.981 -22.877 1.000 45.919 26 LEU C N 1
ATOM 1116 C CA . LEU B 2 26 ? 1.449 24.181 -22.740 1.000 45.656 26 LEU C CA 1
ATOM 1117 C C . LEU B 2 26 ? 0.238 24.956 -23.246 1.000 45.059 26 LEU C C 1
ATOM 1118 O O . LEU B 2 26 ? 0.022 26.115 -22.878 1.000 46.975 26 LEU C O 1
ATOM 1123 N N . TYR B 2 27 ? -0.562 24.285 -24.082 1.000 46.135 27 TYR C N 1
ATOM 1124 C CA . TYR B 2 27 ? -1.832 24.834 -24.537 1.000 46.626 27 TYR C CA 1
ATOM 1125 C C . TYR B 2 27 ? -2.939 24.224 -23.686 1.000 45.474 27 TYR C C 1
ATOM 1126 O O . TYR B 2 27 ? -4.062 24.697 -23.699 1.000 42.279 27 TYR C O 1
ATOM 1135 N N . ALA B 2 28 ? -2.627 23.154 -22.959 1.000 45.206 28 ALA C N 1
ATOM 1136 C CA . ALA B 2 28 ? -3.554 22.642 -21.969 1.000 43.481 28 ALA C CA 1
ATOM 1137 C C . ALA B 2 28 ? -2.798 21.835 -20.920 1.000 41.310 28 ALA C C 1
ATOM 1138 O O . ALA B 2 28 ? -1.690 21.358 -21.164 1.000 42.887 28 ALA C O 1
ATOM 1140 N N . PHE B 2 29 ? -3.401 21.670 -19.744 1.000 40.121 29 PHE C N 1
ATOM 1141 C CA . PHE B 2 29 ? -2.777 20.856 -18.724 1.000 38.145 29 PHE C CA 1
ATOM 1142 C C . PHE B 2 29 ? -3.795 20.275 -17.759 1.000 38.628 29 PHE C C 1
ATOM 1143 O O . PHE B 2 29 ? -4.939 20.719 -17.685 1.000 35.216 29 PHE C O 1
ATOM 1151 N N . THR B 2 30 ? -3.313 19.261 -17.040 1.000 36.899 30 THR C N 1
ATOM 1152 C CA . THR B 2 30 ? -3.912 18.821 -15.802 1.000 35.585 30 THR C CA 1
AT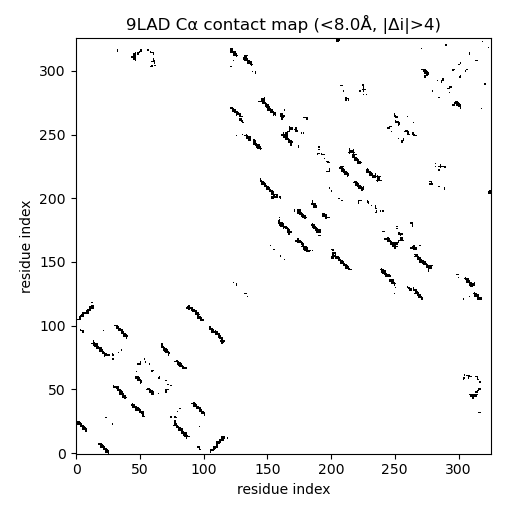OM 1153 C C . THR B 2 30 ? -2.808 18.721 -14.758 1.000 34.912 30 THR C C 1
ATOM 1154 O O . THR B 2 30 ? -1.791 18.102 -15.035 1.000 37.695 30 THR C O 1
ATOM 1158 N N . ILE B 2 31 ? -3.043 19.320 -13.585 1.000 33.032 31 ILE C N 1
ATOM 1159 C CA . ILE B 2 31 ? -2.186 19.232 -12.419 1.000 32.870 31 ILE C CA 1
ATOM 1160 C C . ILE B 2 31 ? -2.977 18.524 -11.316 1.000 33.641 31 ILE C C 1
ATOM 1161 O O . ILE B 2 31 ? -4.051 18.979 -10.960 1.000 31.816 31 ILE C O 1
ATOM 1166 N N . CYS B 2 32 ? -2.485 17.382 -10.832 1.000 35.802 32 CYS C N 1
ATOM 1167 C CA . CYS B 2 32 ? -3.111 16.695 -9.708 1.000 37.011 32 CYS C CA 1
ATOM 1168 C C . CYS B 2 32 ? -2.077 16.566 -8.590 1.000 36.614 32 CYS C C 1
ATOM 1169 O O . CYS B 2 32 ? -0.890 16.533 -8.872 1.000 33.217 32 CYS C O 1
ATOM 1172 N N . LEU B 2 33 ? -2.540 16.467 -7.331 1.000 36.723 33 LEU C N 1
ATOM 1173 C CA . LEU B 2 33 ? -1.672 16.222 -6.191 1.000 35.123 33 LEU C CA 1
ATOM 1174 C C . LEU B 2 33 ? -2.531 15.873 -4.988 1.000 34.094 33 LEU C C 1
ATOM 1175 O O . LEU B 2 33 ? -3.683 16.265 -4.915 1.000 31.750 33 LEU C O 1
ATOM 1180 N N . TRP B 2 34 ? -1.921 15.132 -4.064 1.000 36.237 34 TRP C N 1
ATOM 1181 C CA . TRP B 2 34 ? -2.422 14.983 -2.714 1.000 37.998 34 TRP C CA 1
ATOM 1182 C C . TRP B 2 34 ? -1.775 16.069 -1.849 1.000 36.565 34 TRP C C 1
ATOM 1183 O O . TRP B 2 34 ? -0.559 16.308 -1.949 1.000 30.829 34 TRP C O 1
ATOM 1194 N N . LEU B 2 35 ? -2.571 16.642 -0.942 1.000 34.134 35 LEU C N 1
ATOM 1195 C CA . LEU B 2 35 ? -2.039 17.566 0.048 1.000 34.278 35 LEU C CA 1
ATOM 1196 C C . LEU B 2 35 ? -2.751 17.399 1.378 1.000 33.419 35 LEU C C 1
ATOM 1197 O O . LEU B 2 35 ? -3.902 16.994 1.440 1.000 32.498 35 LEU C O 1
ATOM 1202 N N . ARG B 2 36 ? -2.034 17.738 2.445 1.000 32.161 36 ARG C N 1
ATOM 1203 C CA . ARG B 2 36 ? -2.611 17.833 3.774 1.000 34.974 36 ARG C CA 1
ATOM 1204 C C . ARG B 2 36 ? -1.984 19.051 4.444 1.000 36.673 36 ARG C C 1
ATOM 1205 O O . ARG B 2 36 ? -0.771 19.074 4.604 1.000 32.802 36 ARG C O 1
ATOM 1213 N N . SER B 2 37 ? -2.806 20.030 4.843 1.000 38.314 37 SER C N 1
ATOM 1214 C CA . SER B 2 37 ? -2.308 21.259 5.435 1.000 41.162 37 SER C CA 1
ATOM 1215 C C . SER B 2 37 ? -2.662 21.327 6.909 1.000 40.558 37 SER C C 1
ATOM 1216 O O . SER B 2 37 ? -3.820 21.214 7.265 1.000 40.203 37 SER C O 1
ATOM 1219 N N . SER B 2 38 ? -1.666 21.650 7.729 1.000 45.368 38 SER C N 1
ATOM 1220 C CA . SER B 2 38 ? -1.855 21.974 9.137 1.000 49.594 38 SER C CA 1
ATOM 1221 C C . SER B 2 38 ? -2.458 23.360 9.330 1.000 47.090 38 SER C C 1
ATOM 1222 O O . SER B 2 38 ? -3.141 23.627 10.313 1.000 46.732 38 SER C O 1
ATOM 1225 N N . ALA B 2 39 ? -2.101 24.267 8.425 1.000 44.536 39 ALA C N 1
ATOM 1226 C CA . ALA B 2 39 ? -2.330 25.685 8.622 1.000 49.565 39 ALA C CA 1
ATOM 1227 C C . ALA B 2 39 ? -3.786 26.000 8.303 1.000 52.048 39 ALA C C 1
ATOM 1228 O O . ALA B 2 39 ? -4.376 25.363 7.431 1.000 55.434 39 ALA C O 1
ATOM 1230 N N . SER B 2 40 ? -4.321 27.020 8.983 1.000 56.612 40 SER C N 1
ATOM 1231 C CA . SER B 2 40 ? -5.764 27.170 9.173 1.000 68.506 40 SER C CA 1
ATOM 1232 C C . SER B 2 40 ? -6.242 28.538 8.697 1.000 74.137 40 SER C C 1
ATOM 1233 O O . SER B 2 40 ? -7.303 28.664 8.074 1.000 81.653 40 SER C O 1
ATOM 1236 N N . PRO B 2 41 ? -5.486 29.626 8.953 1.000 63.948 41 PRO C N 1
ATOM 1237 C CA . PRO B 2 41 ? -5.660 30.807 8.111 1.000 68.687 41 PRO C CA 1
ATOM 1238 C C . PRO B 2 41 ? -4.979 30.438 6.775 1.000 66.135 41 PRO C C 1
ATOM 1239 O O . PRO B 2 41 ? -3.838 30.852 6.544 1.000 53.714 41 PRO C O 1
ATOM 1243 N N . GLY B 2 42 ? -5.650 29.599 5.945 1.000 56.440 42 GLY C N 1
ATOM 1244 C CA . GLY B 2 42 ? -5.252 29.373 4.556 1.000 53.276 42 GLY C CA 1
ATOM 1245 C C . GLY B 2 42 ? -4.111 28.361 4.399 1.000 47.879 42 GLY C C 1
ATOM 1246 O O . GLY B 2 42 ? -3.092 28.458 5.076 1.000 55.999 42 GLY C O 1
ATOM 1247 N N . ILE B 2 43 ? -4.225 27.488 3.388 1.000 50.079 43 ILE C N 1
ATOM 1248 C CA . ILE B 2 43 ? -3.198 26.497 3.087 1.000 44.674 43 ILE C CA 1
ATOM 1249 C C . ILE B 2 43 ? -1.932 27.146 2.515 1.000 40.320 43 ILE C C 1
ATOM 1250 O O . ILE B 2 43 ? -0.871 26.513 2.480 1.000 40.062 43 ILE C O 1
ATOM 1255 N N . GLY B 2 44 ? -1.992 28.403 2.069 1.000 35.036 44 GLY C N 1
ATOM 1256 C CA . GLY B 2 44 ? -0.803 28.981 1.442 1.000 35.449 44 GLY C CA 1
ATOM 1257 C C . GLY B 2 44 ? -0.605 28.421 0.030 1.000 30.605 44 GLY C C 1
ATOM 1258 O O . GLY B 2 44 ? -1.585 28.215 -0.677 1.000 33.112 44 GLY C O 1
ATOM 1259 N N . THR B 2 45 ? 0.635 28.094 -0.347 1.000 30.139 45 THR C N 1
ATOM 1260 C CA . THR B 2 45 ? 0.971 27.882 -1.765 1.000 30.424 45 THR C CA 1
ATOM 1261 C C . THR B 2 45 ? 1.578 26.491 -1.974 1.000 29.560 45 THR C C 1
ATOM 1262 O O . THR B 2 45 ? 2.781 26.285 -1.808 1.000 33.001 45 THR C O 1
ATOM 1266 N N . PRO B 2 46 ? 0.770 25.466 -2.299 1.000 28.077 46 PRO C N 1
ATOM 1267 C CA . PRO B 2 46 ? 1.300 24.122 -2.482 1.000 30.064 46 PRO C CA 1
ATOM 1268 C C . PRO B 2 46 ? 2.281 24.105 -3.646 1.000 28.926 46 PRO C C 1
ATOM 1269 O O . PRO B 2 46 ? 3.253 23.367 -3.595 1.000 31.920 46 PRO C O 1
ATOM 1273 N N . PHE B 2 47 ? 2.002 24.855 -4.716 1.000 29.662 47 PHE C N 1
ATOM 1274 C CA . PHE B 2 47 ? 2.953 24.928 -5.821 1.000 31.090 47 PHE C CA 1
ATOM 1275 C C . PHE B 2 47 ? 2.868 26.254 -6.588 1.000 30.725 47 PHE C C 1
ATOM 1276 O O . PHE B 2 47 ? 1.846 26.951 -6.638 1.000 28.057 47 PHE C O 1
ATOM 1284 N N . SER B 2 48 ? 3.985 26.584 -7.218 1.000 32.249 48 SER C N 1
ATOM 1285 C CA . SER B 2 48 ? 4.014 27.769 -8.065 1.000 34.189 48 SER C CA 1
ATOM 1286 C C . SER B 2 48 ? 4.988 27.551 -9.229 1.000 31.526 48 SER C C 1
ATOM 1287 O O . SER B 2 48 ? 5.960 26.784 -9.129 1.000 31.384 48 SER C O 1
ATOM 1290 N N . TYR B 2 49 ? 4.679 28.223 -10.336 1.000 33.444 49 TYR C N 1
ATOM 1291 C CA . TYR B 2 49 ? 5.498 28.194 -11.537 1.000 35.341 49 TYR C CA 1
ATOM 1292 C C . TYR B 2 49 ? 5.847 29.626 -11.964 1.000 35.942 49 TYR C C 1
ATOM 1293 O O . TYR B 2 49 ? 4.961 30.422 -12.261 1.000 33.458 49 TYR C O 1
ATOM 1302 N N . ALA B 2 50 ? 7.150 29.930 -12.022 1.000 36.036 50 ALA C N 1
ATOM 1303 C CA . ALA B 2 50 ? 7.619 31.261 -12.400 1.000 36.084 50 ALA C CA 1
ATOM 1304 C C . ALA B 2 50 ? 8.499 31.168 -13.651 1.000 35.333 50 ALA C C 1
ATOM 1305 O O . ALA B 2 50 ? 9.308 30.237 -13.759 1.000 35.867 50 ALA C O 1
ATOM 1307 N N . VAL B 2 51 ? 8.333 32.150 -14.550 1.000 37.994 51 VAL C N 1
ATOM 1308 C CA . VAL B 2 51 ? 9.171 32.315 -15.734 1.000 44.386 51 VAL C CA 1
ATOM 1309 C C . VAL B 2 51 ? 9.757 33.727 -15.732 1.000 44.926 51 VAL C C 1
ATOM 1310 O O . VAL B 2 51 ? 9.222 34.636 -15.095 1.000 43.712 51 VAL C O 1
ATOM 1314 N N . PRO B 2 52 ? 10.843 33.966 -16.494 1.000 47.486 52 PRO C N 1
ATOM 1315 C CA . PRO B 2 52 ? 11.346 35.323 -16.680 1.000 47.896 52 PRO C CA 1
ATOM 1316 C C . PRO B 2 52 ? 10.175 36.061 -17.312 1.000 46.785 52 PRO C C 1
ATOM 1317 O O . PRO B 2 52 ? 9.579 35.559 -18.252 1.000 49.207 52 PRO C O 1
ATOM 1321 N N . GLY B 2 53 ? 9.845 37.223 -16.764 1.000 46.931 53 GLY C N 1
ATOM 1322 C CA . GLY B 2 53 ? 8.734 38.021 -17.243 1.000 49.417 53 GLY C CA 1
ATOM 1323 C C . GLY B 2 53 ? 7.519 37.878 -16.330 1.000 49.477 53 GLY C C 1
ATOM 1324 O O . GLY B 2 53 ? 6.726 38.800 -16.222 1.000 49.761 53 GLY C O 1
ATOM 1325 N N . GLN B 2 54 ? 7.371 36.730 -15.661 1.000 46.185 54 GLN C N 1
ATOM 1326 C CA . GLN B 2 54 ? 6.129 36.473 -14.958 1.000 43.718 54 GLN C CA 1
ATOM 1327 C C . GLN B 2 54 ? 6.306 35.414 -13.869 1.000 40.278 54 GLN C C 1
ATOM 1328 O O . GLN B 2 54 ? 6.296 34.221 -14.156 1.000 40.910 54 GLN C O 1
ATOM 1334 N N . ALA B 2 55 ? 6.396 35.862 -12.616 1.000 37.118 55 ALA C N 1
ATOM 1335 C CA . ALA B 2 55 ? 6.671 34.973 -11.500 1.000 39.357 55 ALA C CA 1
ATOM 1336 C C . ALA B 2 55 ? 5.408 34.223 -11.077 1.000 37.644 55 ALA C C 1
ATOM 1337 O O . ALA B 2 55 ? 5.525 33.234 -10.378 1.000 35.789 55 ALA C O 1
ATOM 1339 N N . ASN B 2 56 ? 4.241 34.744 -11.490 1.000 36.473 56 ASN C N 1
ATOM 1340 C CA . ASN B 2 56 ? 2.923 34.194 -11.207 1.000 37.721 56 ASN C CA 1
ATOM 1341 C C . ASN B 2 56 ? 2.337 33.525 -12.453 1.000 38.082 56 ASN C C 1
ATOM 1342 O O . ASN B 2 56 ? 1.202 33.798 -12.843 1.000 36.567 56 ASN C O 1
ATOM 1347 N N . GLU B 2 57 ? 3.133 32.679 -13.114 1.000 37.062 57 GLU C N 1
ATOM 1348 C CA . GLU B 2 57 ? 2.711 32.096 -14.380 1.000 37.959 57 GLU C CA 1
ATOM 1349 C C . GLU B 2 57 ? 1.675 30.990 -14.134 1.000 32.280 57 GLU C C 1
ATOM 1350 O O . GLU B 2 57 ? 0.724 30.894 -14.870 1.000 35.626 57 GLU C O 1
ATOM 1356 N N . ILE B 2 58 ? 1.915 30.103 -13.175 1.000 31.332 58 ILE C N 1
ATOM 1357 C CA . ILE B 2 58 ? 0.851 29.285 -12.588 1.000 34.067 58 ILE C CA 1
ATOM 1358 C C . ILE B 2 58 ? 1.039 29.284 -11.075 1.000 32.307 58 ILE C C 1
ATOM 1359 O O . ILE B 2 58 ? 2.146 29.025 -10.599 1.000 35.260 58 ILE C O 1
ATOM 1364 N N . VAL B 2 59 ? -0.046 29.542 -10.338 1.000 32.921 59 VAL C N 1
ATOM 1365 C CA . VAL B 2 59 ? 0.026 29.594 -8.884 1.000 34.215 59 VAL C CA 1
ATOM 1366 C C . VAL B 2 59 ? -1.282 29.042 -8.341 1.000 33.618 59 VAL C C 1
ATOM 1367 O O . VAL B 2 59 ? -2.328 29.437 -8.824 1.000 33.920 59 VAL C O 1
ATOM 1371 N N . LEU B 2 60 ? -1.193 28.136 -7.353 1.000 33.615 60 LEU C N 1
ATOM 1372 C CA . LEU B 2 60 ? -2.317 27.782 -6.503 1.000 36.279 60 LEU C CA 1
ATOM 1373 C C . LEU B 2 60 ? -1.999 28.279 -5.089 1.000 34.592 60 LEU C C 1
ATOM 1374 O O . 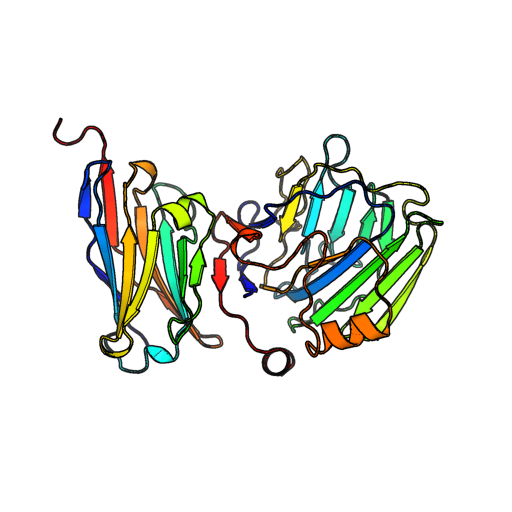LEU B 2 60 ? -1.000 27.860 -4.504 1.000 32.895 60 LEU C O 1
ATOM 1379 N N . ILE B 2 61 ? -2.855 29.164 -4.569 1.000 35.097 61 ILE C N 1
ATOM 1380 C CA . ILE B 2 61 ? -2.580 29.886 -3.336 1.000 37.428 61 ILE C CA 1
ATOM 1381 C C . ILE B 2 61 ? -3.885 30.219 -2.620 1.000 36.222 61 ILE C C 1
ATOM 1382 O O . ILE B 2 61 ? -4.780 30.847 -3.191 1.000 34.220 61 ILE C O 1
ATOM 1387 N N . GLU B 2 62 ? -3.917 29.842 -1.332 1.000 36.154 62 GLU C N 1
ATOM 1388 C CA . GLU B 2 62 ? -4.942 30.266 -0.384 1.000 40.633 62 GLU C CA 1
ATOM 1389 C C . GLU B 2 62 ? -4.238 31.066 0.714 1.000 37.171 62 GLU C C 1
ATOM 1390 O O . GLU B 2 62 ? -3.673 30.505 1.649 1.000 40.966 62 GLU C O 1
ATOM 1396 N N . TRP B 2 63 ? -4.170 32.378 0.513 1.000 38.133 63 TRP C N 1
ATOM 1397 C CA . TRP B 2 63 ? -3.323 33.253 1.309 1.000 36.323 63 TRP C CA 1
ATOM 1398 C C . TRP B 2 63 ? -4.112 33.764 2.505 1.000 37.590 63 TRP C C 1
ATOM 1399 O O . TRP B 2 63 ? -5.075 34.505 2.324 1.000 37.977 63 TRP C O 1
ATOM 1410 N N . GLY B 2 64 ? -3.713 33.374 3.727 1.000 40.124 64 GLY C N 1
ATOM 1411 C CA . GLY B 2 64 ? -4.415 33.829 4.929 1.000 41.542 64 GLY C CA 1
ATOM 1412 C C . GLY B 2 64 ? -5.885 33.416 4.869 1.000 42.986 64 GLY C C 1
ATOM 1413 O O . GLY B 2 64 ? -6.195 32.365 4.329 1.000 40.301 64 GLY C O 1
ATOM 1414 N N . ASN B 2 65 ? -6.791 34.308 5.281 1.000 45.532 65 ASN C N 1
ATOM 1415 C CA . ASN B 2 65 ? -8.212 34.015 5.316 1.000 50.888 65 ASN C CA 1
ATOM 1416 C C . ASN B 2 65 ? -8.901 34.342 3.990 1.000 48.810 65 ASN C C 1
ATOM 1417 O O . ASN B 2 65 ? -10.055 34.738 3.987 1.000 52.787 65 ASN C O 1
ATOM 1422 N N . ASN B 2 66 ? -8.234 34.183 2.850 1.000 48.735 66 ASN C N 1
ATOM 1423 C CA . ASN B 2 66 ? -8.871 34.509 1.585 1.000 44.808 66 ASN C CA 1
ATOM 1424 C C . ASN B 2 66 ? -9.279 33.255 0.825 1.000 39.455 66 ASN C C 1
ATOM 1425 O O . ASN B 2 66 ? -8.667 32.222 0.979 1.000 39.413 66 ASN C O 1
ATOM 1430 N N . PRO B 2 67 ? -10.266 33.344 -0.080 1.000 44.548 67 PRO C N 1
ATOM 1431 C CA . PRO B 2 67 ? -10.580 32.258 -1.001 1.000 46.383 67 PRO C CA 1
ATOM 1432 C C . PRO B 2 67 ? -9.348 31.781 -1.757 1.000 42.320 67 PRO C C 1
ATOM 1433 O O . PRO B 2 67 ? -8.529 32.576 -2.214 1.000 43.151 67 PRO C O 1
ATOM 1437 N N . ILE B 2 68 ? -9.222 30.467 -1.859 1.000 41.586 68 ILE C N 1
ATOM 1438 C CA . ILE B 2 68 ? -8.172 29.844 -2.646 1.000 42.983 68 ILE C CA 1
ATOM 1439 C C . ILE B 2 68 ? -8.318 30.263 -4.113 1.000 40.936 68 ILE C C 1
ATOM 1440 O O . ILE B 2 68 ? -9.418 30.380 -4.674 1.000 40.867 68 ILE C O 1
ATOM 1445 N N . GLU B 2 69 ? -7.183 30.614 -4.703 1.000 42.060 69 GLU C N 1
ATOM 1446 C CA . GLU B 2 69 ? -7.153 31.182 -6.054 1.000 41.203 69 GLU C CA 1
ATOM 1447 C C . GLU B 2 69 ? -6.205 30.354 -6.936 1.000 40.392 69 GLU C C 1
ATOM 1448 O O . GLU B 2 69 ? -5.168 29.857 -6.482 1.000 34.294 69 GLU C O 1
ATOM 1454 N N . LEU B 2 70 ? -6.565 30.253 -8.219 1.000 42.564 70 LEU C N 1
ATOM 1455 C CA . LEU B 2 70 ? -5.648 29.855 -9.275 1.000 37.983 70 LEU C CA 1
ATOM 1456 C C . LEU B 2 70 ? -5.258 31.113 -10.048 1.000 38.142 70 LEU C C 1
ATOM 1457 O O . LEU B 2 70 ? -6.115 31.906 -10.376 1.000 38.639 70 LEU C O 1
ATOM 1462 N N . LEU B 2 71 ? -3.951 31.333 -10.221 1.000 36.952 71 LEU C N 1
ATOM 1463 C CA . LEU B 2 71 ? -3.400 32.361 -11.093 1.000 36.889 71 LEU C CA 1
ATOM 1464 C C . LEU B 2 71 ? -2.829 31.649 -12.323 1.000 36.559 71 LEU C C 1
ATOM 1465 O O . LEU B 2 71 ? -2.122 30.641 -12.181 1.000 37.388 71 LEU C O 1
ATOM 1470 N N . ILE B 2 72 ? -3.152 32.159 -13.524 1.000 36.826 72 ILE C N 1
ATOM 1471 C CA . ILE B 2 72 ? -2.433 31.808 -14.738 1.000 36.638 72 ILE C CA 1
ATOM 1472 C C . ILE B 2 72 ? -2.063 33.137 -15.374 1.000 39.568 72 ILE C C 1
ATOM 1473 O O . ILE B 2 72 ? -2.919 33.977 -15.579 1.000 41.771 72 ILE C O 1
ATOM 1478 N N . ASN B 2 73 ? -0.766 33.362 -15.566 1.000 40.974 73 ASN C N 1
ATOM 1479 C CA . ASN B 2 73 ? -0.315 34.622 -16.125 1.000 42.483 73 ASN C CA 1
ATOM 1480 C C . ASN B 2 73 ? -0.856 35.769 -15.282 1.000 41.762 73 ASN C C 1
ATOM 1481 O O . ASN B 2 73 ? -1.286 36.792 -15.818 1.000 42.490 73 ASN C O 1
ATOM 1486 N N . ASP B 2 74 ? -0.860 35.565 -13.960 1.000 40.598 74 ASP C N 1
ATOM 1487 C CA . ASP B 2 74 ? -1.234 36.591 -12.991 1.000 43.709 74 ASP C CA 1
ATOM 1488 C C . ASP B 2 74 ? -2.698 37.012 -13.141 1.000 41.722 74 ASP C C 1
ATOM 1489 O O . ASP B 2 74 ? -3.097 38.059 -12.619 1.000 44.393 74 ASP C O 1
ATOM 1494 N N . LYS B 2 75 ? -3.495 36.149 -13.789 1.000 40.039 75 LYS C N 1
ATOM 1495 C CA . LYS B 2 75 ? -4.931 36.337 -13.926 1.000 44.757 75 LYS C CA 1
ATOM 1496 C C . LYS B 2 75 ? -5.568 35.342 -12.978 1.000 42.560 75 LYS C C 1
ATOM 1497 O O . LYS B 2 75 ? -5.077 34.230 -12.841 1.000 39.194 75 LYS C O 1
ATOM 1503 N N . VAL B 2 76 ? -6.680 35.728 -12.360 1.000 43.518 76 VAL C N 1
ATOM 1504 C CA . VAL B 2 76 ? -7.163 35.016 -11.187 1.000 46.392 76 VAL C CA 1
ATOM 1505 C C . VAL B 2 76 ? -8.497 34.325 -11.454 1.000 41.371 76 VAL C C 1
ATOM 1506 O O . VAL B 2 76 ? -9.362 34.866 -12.115 1.000 41.998 76 VAL C O 1
ATOM 1510 N N . ALA B 2 77 ? -8.665 33.145 -10.866 1.000 41.484 77 ALA C N 1
ATOM 1511 C CA . ALA B 2 77 ? -9.972 32.545 -10.646 1.000 41.973 77 ALA C CA 1
ATOM 1512 C C . ALA B 2 77 ? -10.002 31.958 -9.242 1.000 40.019 77 ALA C C 1
ATOM 1513 O O . ALA B 2 77 ? -9.036 31.333 -8.807 1.000 42.725 77 ALA C O 1
ATOM 1515 N N . GLN B 2 78 ? -11.120 32.168 -8.548 1.000 39.825 78 GLN C N 1
ATOM 1516 C CA . GLN B 2 78 ? -11.430 31.480 -7.310 1.000 41.301 78 GLN C CA 1
ATOM 1517 C C . GLN B 2 78 ? -11.903 30.074 -7.638 1.000 44.168 78 GLN C C 1
ATOM 1518 O O . GLN B 2 78 ? -12.716 29.909 -8.551 1.000 45.353 78 GLN C O 1
ATOM 1524 N N . LEU B 2 79 ? -11.318 29.080 -6.946 1.000 40.893 79 LEU C N 1
ATOM 1525 C CA . LEU B 2 79 ? -11.682 27.694 -7.161 1.000 42.084 79 LEU C CA 1
ATOM 1526 C C . LEU B 2 79 ? -12.580 27.210 -6.029 1.000 41.375 79 LEU C C 1
ATOM 1527 O O . LEU B 2 79 ? -12.424 27.636 -4.888 1.000 39.813 79 LEU C O 1
ATOM 1532 N N . PRO B 2 80 ? -13.479 26.241 -6.302 1.000 41.464 80 PRO C N 1
ATOM 1533 C CA . PRO B 2 80 ? -14.294 25.623 -5.259 1.000 47.293 80 PRO C CA 1
ATOM 1534 C C . PRO B 2 80 ? -13.613 24.397 -4.658 1.000 49.183 80 PRO C C 1
ATOM 1535 O O . PRO B 2 80 ? -14.174 23.312 -4.668 1.000 60.577 80 PRO C O 1
ATOM 1539 N N . LEU B 2 81 ? -12.377 24.579 -4.190 1.000 46.381 81 LEU C N 1
ATOM 1540 C CA . LEU B 2 81 ? -11.653 23.612 -3.382 1.000 43.396 81 LEU C CA 1
ATOM 1541 C C . LEU B 2 81 ? -11.826 23.972 -1.903 1.000 44.135 81 LEU C C 1
ATOM 1542 O O . LEU B 2 81 ? -11.890 25.135 -1.547 1.000 44.947 81 LEU C O 1
ATOM 1547 N N . PHE B 2 82 ? -11.982 22.952 -1.063 1.000 42.278 82 PHE C N 1
ATOM 1548 C CA . PHE B 2 82 ? -12.233 23.101 0.354 1.000 46.782 82 PHE C CA 1
ATOM 1549 C C . PHE B 2 82 ? -11.300 22.112 1.012 1.000 40.955 82 PHE C C 1
ATOM 1550 O O . PHE B 2 82 ? -11.710 21.008 1.338 1.000 40.784 82 PHE C O 1
ATOM 1558 N N . VAL B 2 83 ? -10.021 22.462 1.098 1.000 40.176 83 VAL C N 1
ATOM 1559 C CA . VAL B 2 83 ? -9.047 21.479 1.533 1.000 39.080 83 VAL C CA 1
ATOM 1560 C C . VAL B 2 83 ? -8.257 21.933 2.750 1.000 40.335 83 VAL C C 1
ATOM 1561 O O . VAL B 2 83 ? -7.241 21.307 3.058 1.000 40.801 83 VAL C O 1
ATOM 1565 N N . SER B 2 84 ? -8.727 22.968 3.462 1.000 44.052 84 SER C N 1
ATOM 1566 C CA . SER B 2 84 ? -7.940 23.509 4.560 1.000 49.824 84 SER C CA 1
ATOM 1567 C C . SER B 2 84 ? -8.505 23.015 5.892 1.000 48.341 84 SER C C 1
ATOM 1568 O O . SER B 2 84 ? -8.726 23.775 6.819 1.000 47.271 84 SER C O 1
ATOM 1571 N N . ASP B 2 85 ? -8.748 21.708 5.980 1.000 49.769 85 ASP C N 1
ATOM 1572 C CA . ASP B 2 85 ? -9.398 21.113 7.138 1.000 47.775 85 ASP C CA 1
ATOM 1573 C C . ASP B 2 85 ? -8.394 20.230 7.875 1.000 43.794 85 ASP C C 1
ATOM 1574 O O . ASP B 2 85 ? -8.770 19.510 8.783 1.000 48.180 85 ASP C O 1
ATOM 1579 N N . GLY B 2 86 ? -7.133 20.225 7.439 1.000 41.423 86 GLY C N 1
ATOM 1580 C CA . GLY B 2 86 ? -6.115 19.423 8.094 1.000 42.134 86 GLY C CA 1
ATOM 1581 C C . GLY B 2 86 ? -6.120 17.947 7.696 1.000 42.945 86 GLY C C 1
ATOM 1582 O O . GLY B 2 86 ? -5.255 17.204 8.144 1.000 43.142 86 GLY C O 1
ATOM 1583 N N . LYS B 2 87 ? -7.044 17.524 6.832 1.000 47.349 87 LYS C N 1
ATOM 1584 C CA . LYS B 2 87 ? -7.057 16.157 6.321 1.000 47.084 87 LYS C CA 1
ATOM 1585 C C . LYS B 2 87 ? -6.414 16.101 4.939 1.000 45.427 87 LYS C C 1
ATOM 1586 O O . LYS B 2 87 ? -6.367 17.104 4.211 1.000 40.396 87 LYS C O 1
ATOM 1592 N N . TRP B 2 88 ? -5.923 14.903 4.590 1.000 41.122 88 TRP C N 1
ATOM 1593 C CA . TRP B 2 88 ? -5.497 14.638 3.226 1.000 41.084 88 TRP C CA 1
ATOM 1594 C C . TRP B 2 88 ? -6.639 14.881 2.251 1.000 38.191 88 TRP C C 1
ATOM 1595 O O . TRP B 2 88 ? -7.747 14.428 2.487 1.000 35.800 88 TRP C O 1
ATOM 1606 N N . HIS B 2 89 ? -6.334 15.536 1.131 1.000 37.286 89 HIS C N 1
ATOM 1607 C CA . HIS B 2 89 ? -7.263 15.596 0.010 1.000 38.925 89 HIS C CA 1
ATOM 1608 C C . HIS B 2 89 ? -6.504 15.501 -1.310 1.000 38.718 89 HIS C C 1
ATOM 1609 O O . HIS B 2 89 ? -5.360 15.939 -1.449 1.000 37.719 89 HIS C O 1
ATOM 1616 N N . HIS B 2 90 ? -7.185 14.940 -2.302 1.000 36.156 90 HIS C N 1
ATOM 1617 C CA . HIS B 2 90 ? -6.679 14.908 -3.656 1.000 36.507 90 HIS C CA 1
ATOM 1618 C C . HIS B 2 90 ? -7.368 16.009 -4.451 1.000 36.618 90 HIS C C 1
ATOM 1619 O O . HIS B 2 90 ? -8.573 16.191 -4.329 1.000 34.641 90 HIS C O 1
ATOM 1626 N N . ILE B 2 91 ? -6.594 16.728 -5.267 1.000 35.173 91 ILE C N 1
ATOM 1627 C CA . ILE B 2 91 ? -7.170 17.735 -6.141 1.000 39.599 91 ILE C CA 1
ATOM 1628 C C . ILE B 2 91 ? -6.595 17.569 -7.551 1.000 39.499 91 ILE C C 1
ATOM 1629 O O . ILE B 2 91 ? -5.442 17.206 -7.719 1.000 35.145 91 ILE C O 1
ATOM 1634 N N . CYS B 2 92 ? -7.428 17.837 -8.559 1.000 41.714 92 CYS C N 1
ATOM 1635 C CA . CYS B 2 92 ? -6.981 17.998 -9.928 1.000 40.096 92 CYS C CA 1
ATOM 1636 C C . CYS B 2 92 ? -7.509 19.311 -10.451 1.000 37.497 92 CYS C C 1
ATOM 1637 O O . CYS B 2 92 ? -8.659 19.601 -10.200 1.000 34.250 92 CYS C O 1
ATOM 1640 N N . ILE B 2 93 ? -6.647 20.055 -11.158 1.000 35.839 93 ILE C N 1
ATOM 1641 C CA . ILE B 2 93 ? -7.061 21.224 -11.923 1.000 38.286 93 ILE C CA 1
ATOM 1642 C C . ILE B 2 93 ? -6.748 20.968 -13.400 1.000 37.273 93 ILE C C 1
ATOM 1643 O O . ILE B 2 93 ? -5.612 20.666 -13.747 1.000 31.907 93 ILE C O 1
ATOM 1648 N N . THR B 2 94 ? -7.758 21.117 -14.260 1.000 38.260 94 THR C N 1
ATOM 1649 C CA . THR B 2 94 ? -7.553 21.075 -15.696 1.000 38.835 94 THR C CA 1
ATOM 1650 C C . THR B 2 94 ? -7.736 22.482 -16.235 1.000 42.181 94 THR C C 1
ATOM 1651 O O . THR B 2 94 ? -8.549 23.260 -15.737 1.000 38.650 94 THR C O 1
ATOM 1655 N N . TRP B 2 95 ? -7.010 22.766 -17.314 1.000 42.986 95 TRP C N 1
ATOM 1656 C CA . TRP B 2 95 ? -7.147 24.043 -17.986 1.000 41.307 95 TRP C CA 1
ATOM 1657 C C . TRP B 2 95 ? -6.737 23.900 -19.443 1.000 41.523 95 TRP C C 1
ATOM 1658 O O . TRP B 2 95 ? -5.835 23.111 -19.753 1.000 40.179 95 TRP C O 1
ATOM 1669 N N . THR B 2 96 ? -7.356 24.752 -20.255 1.000 38.300 96 THR C N 1
ATOM 1670 C CA . THR B 2 96 ? -7.135 24.810 -21.679 1.000 43.088 96 THR C CA 1
ATOM 1671 C C . THR B 2 96 ? -7.038 26.278 -22.083 1.000 43.587 96 THR C C 1
ATOM 1672 O O . THR B 2 96 ? -7.835 27.109 -21.643 1.000 42.131 96 THR C O 1
ATOM 1676 N N A THR B 2 97 ? -6.031 26.570 -22.920 0.600 45.992 97 THR C N 1
ATOM 1677 N N B THR B 2 97 ? -6.077 26.579 -22.952 0.400 44.852 97 THR C N 1
ATOM 1678 C CA A THR B 2 97 ? -5.829 27.859 -23.569 0.600 49.069 97 THR C CA 1
ATOM 1679 C CA B THR B 2 97 ? -5.893 27.927 -23.454 0.400 46.685 97 THR C CA 1
ATOM 1680 C C A THR B 2 97 ? -7.123 28.297 -24.250 0.600 52.039 97 THR C C 1
ATOM 1681 C C B THR B 2 97 ? -7.101 28.327 -24.304 0.400 50.704 97 THR C C 1
ATOM 1682 O O A THR B 2 97 ? -7.527 29.457 -24.145 0.600 53.798 97 THR C O 1
ATOM 1683 O O B THR B 2 97 ? -7.439 29.510 -24.367 0.400 52.920 97 THR C O 1
ATOM 1690 N N . ARG B 2 98 ? -7.779 27.343 -24.917 1.000 51.869 98 ARG C N 1
ATOM 1691 C CA . ARG B 2 98 ? -8.983 27.614 -25.690 1.000 57.444 98 ARG C CA 1
ATOM 1692 C C . ARG B 2 98 ? -10.068 28.108 -24.733 1.000 55.100 98 ARG C C 1
ATOM 1693 O O . ARG B 2 98 ? -10.602 27.331 -23.941 1.000 55.328 98 ARG C O 1
ATOM 1701 N N . ASP B 2 99 ? -10.353 29.419 -24.781 1.000 56.428 99 ASP C N 1
ATOM 1702 C CA . ASP B 2 99 ? -11.392 30.050 -23.970 1.000 53.713 99 ASP C CA 1
ATOM 1703 C C . ASP B 2 99 ? -11.019 30.040 -22.481 1.000 50.755 99 ASP C C 1
ATOM 1704 O O . ASP B 2 99 ? -11.860 30.330 -21.640 1.000 48.833 99 ASP C O 1
ATOM 1709 N N . GLY B 2 100 ? -9.763 29.684 -22.165 1.000 50.428 100 GLY C N 1
ATOM 1710 C CA . GLY B 2 100 ? -9.246 29.606 -20.802 1.000 47.799 100 GLY C CA 1
ATOM 1711 C C . GLY B 2 100 ? -10.197 28.890 -19.843 1.000 46.145 100 GLY C C 1
ATOM 1712 O O . GLY B 2 100 ? -10.589 29.476 -18.834 1.000 42.926 100 GLY C O 1
ATOM 1713 N N . MET B 2 101 ? -10.583 27.652 -20.185 1.000 44.852 101 MET C N 1
ATOM 1714 C CA . MET B 2 101 ? -11.588 26.917 -19.426 1.000 47.021 101 MET C CA 1
ATOM 1715 C C . MET B 2 101 ? -10.880 26.055 -18.402 1.000 41.903 101 MET C C 1
ATOM 1716 O O . MET B 2 101 ? -9.926 25.351 -18.749 1.000 42.237 101 MET C O 1
ATOM 1721 N N . TRP B 2 102 ? -11.330 26.137 -17.149 1.000 41.797 102 TRP C N 1
ATOM 1722 C CA . TRP B 2 102 ? -10.747 25.332 -16.090 1.000 40.207 102 TRP C CA 1
ATOM 1723 C C . TRP B 2 102 ? -11.805 24.463 -15.421 1.000 38.900 102 TRP C C 1
ATOM 1724 O O . TRP B 2 102 ? -12.999 24.702 -15.541 1.000 38.335 102 TRP C O 1
ATOM 1735 N N . GLU B 2 103 ? -11.326 23.408 -14.763 1.000 39.652 103 GLU C N 1
ATOM 1736 C CA . GLU B 2 103 ? -12.151 22.534 -13.946 1.000 41.321 103 GLU C CA 1
ATOM 1737 C C . GLU B 2 103 ? -11.390 22.224 -12.662 1.000 40.536 103 GLU C C 1
ATOM 1738 O O . GLU B 2 103 ? -10.154 22.087 -12.679 1.000 39.687 103 GLU C O 1
ATOM 1744 N N . ALA B 2 104 ? -12.151 22.081 -11.566 1.000 40.541 104 ALA C N 1
ATOM 1745 C CA . ALA B 2 104 ? -11.585 21.752 -10.274 1.000 38.547 104 ALA C CA 1
ATOM 1746 C C . ALA B 2 104 ? -12.221 20.471 -9.743 1.000 40.343 104 ALA C C 1
ATOM 1747 O O . ALA B 2 104 ? -13.437 20.337 -9.676 1.000 38.806 104 ALA C O 1
ATOM 1749 N N . PHE B 2 105 ? -11.360 19.521 -9.396 1.000 38.769 105 PHE C N 1
ATOM 1750 C CA . PHE B 2 105 ? -11.789 18.239 -8.884 1.000 40.431 105 PHE C CA 1
ATOM 1751 C C . PHE B 2 105 ? -11.195 18.085 -7.495 1.000 38.799 105 PHE C C 1
ATOM 1752 O O . PHE B 2 105 ? -10.042 18.425 -7.282 1.000 37.042 105 PHE C O 1
ATOM 1760 N N . GLN B 2 106 ? -12.005 17.588 -6.569 1.000 44.563 106 GLN C N 1
ATOM 1761 C CA . GLN B 2 106 ? -11.541 17.282 -5.234 1.000 43.055 106 GLN C CA 1
ATOM 1762 C C . GLN B 2 106 ? -11.971 15.867 -4.851 1.000 42.433 106 GLN C C 1
ATOM 1763 O O . GLN B 2 106 ? -13.150 15.544 -4.935 1.000 44.125 106 GLN C O 1
ATOM 1769 N N . ASP B 2 107 ? -11.001 15.018 -4.490 1.000 39.580 107 ASP C N 1
ATOM 1770 C CA . ASP B 2 107 ? -11.266 13.628 -4.137 1.000 45.201 107 ASP C CA 1
ATOM 1771 C C . ASP B 2 107 ? -12.061 12.945 -5.248 1.000 44.776 107 ASP C C 1
ATOM 1772 O O . ASP B 2 107 ? -13.000 12.213 -4.993 1.000 45.532 107 ASP C O 1
ATOM 1777 N N . GLY B 2 108 ? -11.660 13.188 -6.488 1.000 44.484 108 GLY C N 1
ATOM 1778 C CA . GLY B 2 108 ? -12.252 12.506 -7.617 1.000 49.326 108 GLY C CA 1
ATOM 1779 C C . GLY B 2 108 ? -13.549 13.151 -8.095 1.000 48.661 108 GLY C C 1
ATOM 1780 O O . GLY B 2 108 ? -14.026 12.789 -9.160 1.000 54.883 108 GLY C O 1
ATOM 1781 N N . GLU B 2 109 ? -14.086 14.118 -7.349 1.000 49.036 109 GLU C N 1
ATOM 1782 C CA . GLU B 2 109 ? -15.372 14.727 -7.671 1.000 50.639 109 GLU C CA 1
ATOM 1783 C C . GLU B 2 109 ? -15.163 16.129 -8.256 1.000 48.340 109 GLU C C 1
ATOM 1784 O O . GLU B 2 109 ? -14.399 16.942 -7.714 1.000 43.597 109 GLU C O 1
ATOM 1790 N N . LYS B 2 110 ? -15.897 16.439 -9.336 1.000 46.337 110 LYS C N 1
ATOM 1791 C CA . LYS B 2 110 ? -15.789 17.738 -9.983 1.000 49.512 110 LYS C CA 1
ATOM 1792 C C . LYS B 2 110 ? -16.617 18.764 -9.220 1.000 47.362 110 LYS C C 1
ATOM 1793 O O . LYS B 2 110 ? -17.819 18.609 -9.169 1.000 49.920 110 LYS C O 1
ATOM 1799 N N . LEU B 2 111 ? -15.989 19.808 -8.659 1.000 47.175 111 LEU C N 1
ATOM 1800 C CA . LEU B 2 111 ? -16.700 20.734 -7.786 1.000 48.174 111 LEU C CA 1
ATOM 1801 C C . LEU B 2 111 ? -17.060 22.022 -8.517 1.000 51.373 111 LEU C C 1
ATOM 1802 O O . LEU B 2 111 ? -17.903 22.772 -8.042 1.000 56.063 111 LEU C O 1
ATOM 1807 N N . GLY B 2 112 ? -16.444 22.283 -9.673 1.000 53.410 112 GLY C N 1
ATOM 1808 C CA . GLY B 2 112 ? -16.870 23.410 -10.489 1.000 48.904 112 GLY C CA 1
ATOM 1809 C C . GLY B 2 112 ? -15.994 23.602 -11.722 1.000 45.323 112 GLY C C 1
ATOM 1810 O O . GLY B 2 112 ? -14.970 22.939 -11.911 1.000 42.904 112 GLY C O 1
ATOM 1811 N N . THR B 2 113 ? -16.414 24.543 -12.551 1.000 43.926 113 THR C N 1
ATOM 1812 C CA . THR B 2 113 ? -15.694 24.877 -13.764 1.000 49.511 113 THR C CA 1
ATOM 1813 C C . THR B 2 113 ? -15.780 26.384 -13.929 1.000 48.669 113 THR C C 1
ATOM 1814 O O . THR B 2 113 ? -16.618 27.003 -13.301 1.000 50.497 113 THR C O 1
ATOM 1818 N N . GLY B 2 114 ? -14.913 26.945 -14.765 1.000 46.776 114 GLY C N 1
ATOM 1819 C CA . GLY B 2 114 ? -15.058 28.334 -15.162 1.000 49.159 114 GLY C CA 1
ATOM 1820 C C . GLY B 2 114 ? -14.370 28.606 -16.496 1.000 50.650 114 GLY C C 1
ATOM 1821 O O . GLY B 2 114 ? -13.634 27.766 -17.014 1.000 47.598 114 GLY C O 1
ATOM 1822 N N . GLU B 2 115 ? -14.590 29.816 -17.020 1.000 51.739 115 GLU C N 1
ATOM 1823 C CA . GLU B 2 115 ? -14.054 30.199 -18.312 1.000 54.077 115 GLU C CA 1
ATOM 1824 C C . GLU B 2 115 ? -13.200 31.447 -18.169 1.000 51.086 115 GLU C C 1
ATOM 1825 O O . GLU B 2 115 ? -13.150 32.065 -17.109 1.000 51.271 115 GLU C O 1
ATOM 1831 N N . ASN B 2 116 ? -12.487 31.775 -19.249 1.000 49.490 116 ASN C N 1
ATOM 1832 C CA . ASN B 2 116 ? -11.932 33.102 -19.419 1.000 50.255 116 ASN C CA 1
ATOM 1833 C C . ASN B 2 116 ? -10.774 33.357 -18.444 1.000 47.454 116 ASN C C 1
ATOM 1834 O O . ASN B 2 116 ? -10.476 34.484 -18.079 1.000 47.832 116 ASN C O 1
ATOM 1839 N N . LEU B 2 117 ? -10.065 32.302 -18.061 1.000 46.206 117 LEU C N 1
ATOM 1840 C CA . LEU B 2 117 ? -8.865 32.433 -17.255 1.000 43.927 117 LEU C CA 1
ATOM 1841 C C . LEU B 2 117 ? -7.662 32.391 -18.193 1.000 43.232 117 LEU C C 1
ATOM 1842 O O . LEU B 2 117 ? -7.337 31.330 -18.745 1.000 41.117 117 LEU C O 1
ATOM 1847 N N . ALA B 2 118 ? -7.022 33.551 -18.396 1.000 43.422 118 ALA C N 1
ATOM 1848 C CA . ALA B 2 118 ? -5.882 33.641 -19.301 1.000 44.944 118 ALA C CA 1
ATOM 1849 C C . ALA B 2 118 ? -6.180 32.978 -20.652 1.000 44.725 118 ALA C C 1
ATOM 1850 O O . ALA B 2 118 ? -5.370 32.197 -21.152 1.000 43.178 118 ALA C O 1
ATOM 1852 N N . PRO B 2 119 ? -7.332 33.264 -21.295 1.000 47.768 119 PRO C N 1
ATOM 1853 C CA . PRO B 2 119 ? -7.675 32.612 -22.570 1.000 50.633 119 PRO C CA 1
ATOM 1854 C C . PRO B 2 119 ? -6.646 32.963 -23.637 1.000 49.231 119 PRO C C 1
ATOM 1855 O O . PRO B 2 119 ? -6.243 34.109 -23.701 1.000 51.469 119 PRO C O 1
ATOM 1859 N N . TRP B 2 120 ? -6.194 31.972 -24.417 1.000 51.085 120 TRP C N 1
ATOM 1860 C CA . TRP B 2 120 ? -5.330 32.195 -25.576 1.000 54.448 120 TRP C CA 1
ATOM 1861 C C . TRP B 2 120 ? -3.887 32.397 -25.135 1.000 55.874 120 TRP C C 1
ATOM 1862 O O . TRP B 2 120 ? -3.020 32.571 -25.980 1.000 59.233 120 TRP C O 1
ATOM 1873 N N . HIS B 2 121 ? -3.635 32.380 -23.817 1.000 54.840 121 HIS C N 1
ATOM 1874 C CA . HIS B 2 121 ? -2.276 32.449 -23.301 1.000 49.385 121 HIS C CA 1
ATOM 1875 C C . HIS B 2 121 ? -1.717 31.028 -23.270 1.000 47.018 121 HIS C C 1
ATOM 1876 O O . HIS B 2 121 ? -2.208 30.201 -22.513 1.000 46.202 121 HIS C O 1
ATOM 1883 N N . PRO B 2 122 ? -0.674 30.671 -24.042 1.000 47.780 122 PRO C N 1
ATOM 1884 C CA . PRO B 2 122 ? 0.027 29.408 -23.789 1.000 47.924 122 PRO C CA 1
ATOM 1885 C C . PRO B 2 122 ? 0.898 29.573 -22.530 1.000 46.057 122 PRO C C 1
ATOM 1886 O O . PRO B 2 122 ? 1.389 30.652 -22.239 1.000 46.492 122 PRO C O 1
ATOM 1890 N N . ILE B 2 123 ? 1.109 28.504 -21.768 1.000 44.563 123 ILE C N 1
ATOM 1891 C CA . ILE B 2 123 ? 2.030 28.577 -20.647 1.000 42.524 123 ILE C CA 1
ATOM 1892 C C . ILE B 2 123 ? 3.462 28.657 -21.184 1.000 42.248 123 ILE C C 1
ATOM 1893 O O . ILE B 2 123 ? 3.870 27.831 -21.999 1.000 44.486 123 ILE C O 1
ATOM 1898 N N . LYS B 2 124 ? 4.212 29.655 -20.705 1.000 43.557 124 LYS C N 1
ATOM 1899 C CA . LYS B 2 124 ? 5.580 29.894 -21.112 1.000 44.619 124 LYS C CA 1
ATOM 1900 C C . LYS B 2 124 ? 6.473 28.761 -20.623 1.000 43.280 124 LYS C C 1
ATOM 1901 O O . LYS B 2 124 ? 6.409 28.334 -19.466 1.000 43.875 124 LYS C O 1
ATOM 1907 N N . PRO B 2 125 ? 7.290 28.190 -21.528 1.000 43.566 125 PRO C N 1
ATOM 1908 C CA . PRO B 2 125 ? 8.244 27.151 -21.139 1.000 41.241 125 PRO C CA 1
ATOM 1909 C C . PRO B 2 125 ? 9.390 27.683 -20.297 1.000 38.768 125 PRO C C 1
ATOM 1910 O O . PRO B 2 125 ? 9.677 28.864 -20.350 1.000 40.160 125 PRO C O 1
ATOM 1914 N N . GLY B 2 126 ? 10.123 26.780 -19.656 1.000 38.997 126 GLY C N 1
ATOM 1915 C CA . GLY B 2 126 ? 11.477 27.057 -19.213 1.000 41.272 126 GLY C CA 1
ATOM 1916 C C . GLY B 2 126 ? 11.555 27.558 -17.771 1.000 38.424 126 GLY C C 1
ATOM 1917 O O . GLY B 2 126 ? 12.649 27.816 -17.269 1.000 41.508 126 GLY C O 1
ATOM 1918 N N . GLY B 2 127 ? 10.407 27.666 -17.098 1.000 38.319 127 GLY C N 1
ATOM 1919 C CA . GLY B 2 127 ? 10.358 28.232 -15.762 1.000 37.092 127 GLY C CA 1
ATOM 1920 C C . GLY B 2 127 ? 10.664 27.200 -14.670 1.000 38.644 127 GLY C C 1
ATOM 1921 O O . GLY B 2 127 ? 11.090 26.069 -14.940 1.000 38.370 127 GLY C O 1
ATOM 1922 N N . VAL B 2 128 ? 10.474 27.635 -13.421 1.000 36.497 128 VAL C N 1
ATOM 1923 C CA . VAL B 2 128 ? 10.800 26.827 -12.257 1.000 36.356 128 VAL C CA 1
ATOM 1924 C C . VAL B 2 128 ? 9.519 26.529 -11.493 1.000 34.567 128 VAL C C 1
ATOM 1925 O O . VAL B 2 128 ? 8.731 27.449 -11.254 1.000 32.547 128 VAL C O 1
ATOM 1929 N N . LEU B 2 129 ? 9.314 25.229 -11.224 1.000 30.933 129 LEU C N 1
ATOM 1930 C CA . LEU B 2 129 ? 8.194 24.724 -10.442 1.000 32.951 129 LEU C CA 1
ATOM 1931 C C . LEU B 2 129 ? 8.662 24.531 -9.006 1.000 33.670 129 LEU C C 1
ATOM 1932 O O . LEU B 2 129 ? 9.536 23.696 -8.782 1.000 31.898 129 LEU C O 1
ATOM 1937 N N . ILE B 2 130 ? 8.095 25.314 -8.070 1.000 35.137 130 ILE C N 1
ATOM 1938 C CA . ILE B 2 130 ? 8.456 25.240 -6.667 1.000 33.863 130 ILE C CA 1
ATOM 1939 C C . ILE B 2 130 ? 7.283 24.612 -5.905 1.000 31.110 130 ILE C C 1
ATOM 1940 O O . ILE B 2 130 ? 6.143 24.990 -6.130 1.000 32.722 130 ILE C O 1
ATOM 1945 N N . LEU B 2 131 ? 7.605 23.707 -4.966 1.000 32.355 131 LEU C N 1
ATOM 1946 C CA . LEU B 2 131 ? 6.640 23.143 -4.028 1.000 32.271 131 LEU C CA 1
ATOM 1947 C C . LEU B 2 131 ? 6.757 23.822 -2.664 1.000 31.280 131 LEU C C 1
ATOM 1948 O O . LEU B 2 131 ? 7.844 23.899 -2.062 1.000 34.744 131 LEU C O 1
ATOM 1953 N N . GLY B 2 132 ? 5.651 24.422 -2.249 1.000 31.967 132 GLY C N 1
ATOM 1954 C CA . GLY B 2 132 ? 5.480 24.884 -0.886 1.000 34.083 132 GLY C CA 1
ATOM 1955 C C . GLY B 2 132 ? 5.694 26.385 -0.710 1.000 34.706 132 GLY C C 1
ATOM 1956 O O . GLY B 2 132 ? 5.522 26.889 0.394 1.000 34.934 132 GLY C O 1
ATOM 1957 N N . GLN B 2 133 ? 6.032 27.095 -1.795 1.000 33.172 133 GLN C N 1
ATOM 1958 C CA . GLN B 2 133 ? 6.344 28.512 -1.736 1.000 32.047 133 GLN C CA 1
ATOM 1959 C C . GLN B 2 133 ? 5.791 29.202 -2.978 1.000 32.909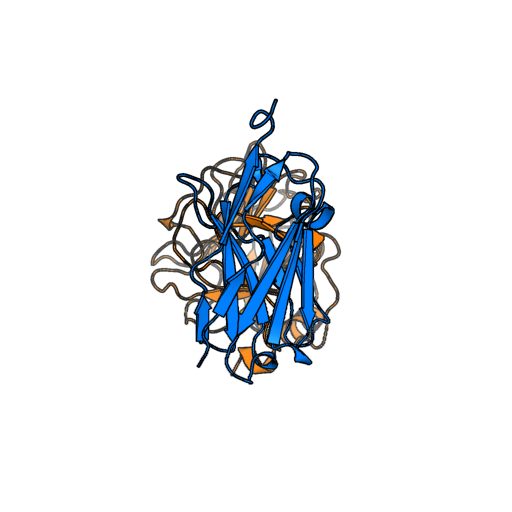 133 GLN C C 1
ATOM 1960 O O . GLN B 2 133 ? 5.585 28.585 -4.033 1.000 32.198 133 GLN C O 1
ATOM 1966 N N . GLU B 2 134 ? 5.544 30.500 -2.811 1.000 29.892 134 GLU C N 1
ATOM 1967 C CA . GLU B 2 134 ? 5.107 31.360 -3.883 1.000 30.793 134 GLU C CA 1
ATOM 1968 C C . GLU B 2 134 ? 6.342 32.141 -4.351 1.000 34.144 134 GLU C C 1
ATOM 1969 O O . GLU B 2 134 ? 7.052 32.691 -3.515 1.000 33.110 134 GLU C O 1
ATOM 1975 N N . GLN B 2 135 ? 6.557 32.216 -5.672 1.000 34.873 135 GLN C N 1
ATOM 1976 C CA . GLN B 2 135 ? 7.721 32.890 -6.247 1.000 37.447 135 GLN C CA 1
ATOM 1977 C C . GLN B 2 135 ? 7.470 34.360 -6.606 1.000 37.638 135 GLN C C 1
ATOM 1978 O O . GLN B 2 135 ? 6.440 34.740 -7.176 1.000 36.750 135 GLN C O 1
ATOM 1984 N N . ASP B 2 136 ? 8.444 35.216 -6.263 1.000 40.742 136 ASP C N 1
ATOM 1985 C CA . ASP B 2 136 ? 8.454 36.588 -6.755 1.000 44.305 136 ASP C CA 1
ATOM 1986 C C . ASP B 2 136 ? 9.608 36.847 -7.725 1.000 45.303 136 ASP C C 1
ATOM 1987 O O . ASP B 2 136 ? 9.731 37.970 -8.195 1.000 42.744 136 ASP C O 1
ATOM 1992 N N . THR B 2 137 ? 10.477 35.847 -7.938 1.000 47.857 137 THR C N 1
ATOM 1993 C CA . THR B 2 137 ? 11.405 35.808 -9.060 1.000 48.732 137 THR C CA 1
ATOM 1994 C C . THR B 2 137 ? 11.495 34.341 -9.441 1.000 47.783 137 THR C C 1
ATOM 1995 O O . THR B 2 137 ? 10.995 33.506 -8.691 1.000 44.079 137 THR C O 1
ATOM 1999 N N . VAL B 2 138 ? 12.148 34.037 -10.567 1.000 43.504 138 VAL C N 1
ATOM 2000 C CA . VAL B 2 138 ? 12.310 32.659 -10.996 1.000 42.407 138 VAL C CA 1
ATOM 2001 C C . VAL B 2 138 ? 13.095 31.886 -9.939 1.000 41.056 138 VAL C C 1
ATOM 2002 O O . VAL B 2 138 ? 14.289 32.073 -9.785 1.000 39.655 138 VAL C O 1
ATOM 2006 N N . GLY B 2 139 ? 12.413 31.019 -9.183 1.000 41.755 139 GLY C N 1
ATOM 2007 C CA . GLY B 2 139 ? 13.100 30.133 -8.255 1.000 42.661 139 GLY C CA 1
ATOM 2008 C C . GLY B 2 139 ? 13.377 30.757 -6.885 1.000 41.421 139 GLY C C 1
ATOM 2009 O O . GLY B 2 139 ? 14.149 30.187 -6.102 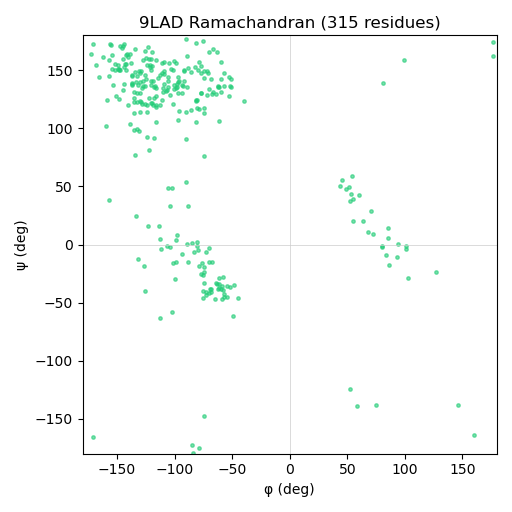1.000 39.950 139 GLY C O 1
ATOM 2010 N N . GLY B 2 140 ? 12.728 31.896 -6.571 1.000 39.212 140 GLY C N 1
ATOM 2011 C CA . GLY B 2 140 ? 13.092 32.586 -5.344 1.000 40.235 140 GLY C CA 1
ATOM 2012 C C . GLY B 2 140 ? 12.151 33.729 -4.973 1.000 39.895 140 GLY C C 1
ATOM 2013 O O . GLY B 2 140 ? 11.024 33.819 -5.463 1.000 40.148 140 GLY C O 1
ATOM 2014 N N . ARG B 2 141 ? 12.641 34.550 -4.027 1.000 41.601 141 ARG C N 1
ATOM 2015 C CA . ARG B 2 141 ? 11.909 35.634 -3.392 1.000 44.203 141 ARG C CA 1
ATOM 2016 C C . ARG B 2 141 ? 10.604 35.105 -2.797 1.000 39.777 141 ARG C C 1
ATOM 2017 O O . ARG B 2 141 ? 9.501 35.574 -3.108 1.000 41.036 141 ARG C O 1
ATOM 2025 N N . PHE B 2 142 ? 10.771 34.141 -1.897 1.000 40.586 142 PHE C N 1
ATOM 2026 C CA . PHE B 2 142 ? 9.663 33.491 -1.212 1.000 39.936 142 PHE C CA 1
ATOM 2027 C C . PHE B 2 142 ? 9.144 34.391 -0.086 1.000 39.273 142 PHE C C 1
ATOM 2028 O O . PHE B 2 142 ? 9.849 35.255 0.403 1.000 40.820 142 PHE C O 1
ATOM 2036 N N . ASP B 2 143 ? 7.891 34.189 0.310 1.000 36.836 143 ASP C N 1
ATOM 2037 C CA . ASP B 2 143 ? 7.223 34.968 1.340 1.000 40.076 143 ASP C CA 1
ATOM 2038 C C . ASP B 2 143 ? 6.606 33.956 2.317 1.000 39.479 143 ASP C C 1
ATOM 2039 O O . ASP B 2 143 ? 5.712 33.196 1.945 1.000 32.710 143 ASP C O 1
ATOM 2044 N N . ALA B 2 144 ? 7.103 33.939 3.557 1.000 39.729 144 ALA C N 1
ATOM 2045 C CA . ALA B 2 144 ? 6.659 33.000 4.584 1.000 37.583 144 ALA C CA 1
ATOM 2046 C C . ALA B 2 144 ? 5.139 33.033 4.800 1.000 37.283 144 ALA C C 1
ATOM 2047 O O . ALA B 2 144 ? 4.534 31.990 4.994 1.000 34.684 144 ALA C O 1
ATOM 2049 N N . THR B 2 145 ? 4.495 34.207 4.691 1.000 36.950 145 THR C N 1
ATOM 2050 C CA . THR B 2 145 ? 3.059 34.300 4.914 1.000 36.054 145 THR C CA 1
ATOM 2051 C C . THR B 2 145 ? 2.304 33.565 3.809 1.000 36.012 145 THR C C 1
ATOM 2052 O O . THR B 2 145 ? 1.106 33.294 3.957 1.000 34.117 145 THR C O 1
ATOM 2056 N N . GLN B 2 146 ? 2.991 33.241 2.694 1.000 33.821 146 GLN C N 1
ATOM 2057 C CA . GLN B 2 146 ? 2.345 32.551 1.602 1.000 31.358 146 GLN C CA 1
ATOM 2058 C C . GLN B 2 146 ? 2.744 31.090 1.569 1.000 33.004 146 GLN C C 1
ATOM 2059 O O . GLN B 2 146 ? 2.243 30.380 0.696 1.000 29.254 146 GLN C O 1
ATOM 2065 N N . ALA B 2 147 ? 3.634 30.655 2.476 1.000 31.704 147 ALA C N 1
ATOM 2066 C CA . ALA B 2 147 ? 4.199 29.315 2.390 1.000 33.853 147 ALA C CA 1
ATOM 2067 C C . ALA B 2 147 ? 3.162 28.252 2.760 1.000 33.095 147 ALA C C 1
ATOM 2068 O O . ALA B 2 147 ? 2.207 28.508 3.500 1.000 32.951 147 ALA C O 1
ATOM 2070 N N . PHE B 2 148 ? 3.302 27.067 2.155 1.000 36.386 148 PHE C N 1
ATOM 2071 C CA . PHE B 2 148 ? 2.455 25.937 2.514 1.000 36.796 148 PHE C CA 1
ATOM 2072 C C . PHE B 2 148 ? 3.120 25.185 3.650 1.000 33.487 148 PHE C C 1
ATOM 2073 O O . PHE B 2 148 ? 4.339 24.989 3.613 1.000 34.128 148 PHE C O 1
ATOM 2081 N N . VAL B 2 149 ? 2.330 24.806 4.662 1.000 35.031 149 VAL C N 1
ATOM 2082 C CA . VAL B 2 149 ? 2.842 24.014 5.777 1.000 34.595 149 VAL C CA 1
ATOM 2083 C C . VAL B 2 149 ? 2.031 22.711 5.820 1.000 33.692 149 VAL C C 1
ATOM 2084 O O . VAL B 2 149 ? 0.822 22.760 5.986 1.000 33.805 149 VAL C O 1
ATOM 2088 N N . GLY B 2 150 ? 2.721 21.568 5.705 1.000 32.426 150 GLY C N 1
ATOM 2089 C CA . GLY B 2 150 ? 2.103 20.256 5.737 1.000 33.814 150 GLY C CA 1
ATOM 2090 C C . GLY B 2 150 ? 2.838 19.276 4.831 1.000 35.327 150 GLY C C 1
ATOM 2091 O O . GLY B 2 150 ? 4.066 19.297 4.722 1.000 33.960 150 GLY C O 1
ATOM 2092 N N . GLU B 2 151 ? 2.053 18.474 4.102 1.000 36.420 151 GLU C N 1
ATOM 2093 C CA . GLU B 2 151 ? 2.587 17.407 3.269 1.000 35.790 151 GLU C CA 1
ATOM 2094 C C . GLU B 2 151 ? 1.925 17.428 1.895 1.000 32.662 151 GLU C C 1
ATOM 2095 O O . GLU B 2 151 ? 0.781 17.849 1.739 1.000 32.287 151 GLU C O 1
ATOM 2101 N N . LEU B 2 152 ? 2.714 17.017 0.912 1.000 33.697 152 LEU C N 1
ATOM 2102 C CA . LEU B 2 152 ? 2.360 16.978 -0.501 1.000 32.834 152 LEU C CA 1
ATOM 2103 C C . LEU B 2 152 ? 2.795 15.632 -1.055 1.000 33.691 152 LEU C C 1
ATOM 2104 O O . LEU B 2 152 ? 3.890 15.184 -0.724 1.000 34.036 152 LEU C O 1
ATOM 2109 N N . SER B 2 153 ? 1.976 15.019 -1.928 1.000 33.917 153 SER C N 1
ATOM 2110 C CA . SER B 2 153 ? 2.347 13.753 -2.557 1.000 33.650 153 SER C CA 1
ATOM 2111 C C . SER B 2 153 ? 1.726 13.659 -3.948 1.000 35.213 153 SER C C 1
ATOM 2112 O O . SER B 2 153 ? 0.669 14.229 -4.204 1.000 35.343 153 SER C O 1
ATOM 2115 N N . GLN B 2 154 ? 2.399 12.929 -4.841 1.000 37.606 154 GLN C N 1
ATOM 2116 C CA . GLN B 2 154 ? 1.830 12.541 -6.129 1.000 34.772 154 GLN C CA 1
ATOM 2117 C C . GLN B 2 154 ? 1.463 13.766 -6.947 1.000 34.224 154 GLN C C 1
ATOM 2118 O O . GLN B 2 154 ? 0.396 13.813 -7.552 1.000 35.453 154 GLN C O 1
ATOM 2124 N N . PHE B 2 155 ? 2.355 14.766 -6.931 1.000 32.002 155 PHE C N 1
ATOM 2125 C CA . PHE B 2 155 ? 2.241 15.932 -7.786 1.000 32.784 155 PHE C CA 1
ATOM 2126 C C . PHE B 2 155 ? 2.630 15.528 -9.214 1.000 30.920 155 PHE C C 1
ATOM 2127 O O . PHE B 2 155 ? 3.745 15.093 -9.454 1.000 31.504 155 PHE C O 1
ATOM 2135 N N . ASN B 2 156 ? 1.668 15.648 -10.138 1.000 33.706 156 ASN C N 1
ATOM 2136 C CA . ASN B 2 156 ? 1.809 15.197 -11.528 1.000 36.251 156 ASN C CA 1
ATOM 2137 C C . ASN B 2 156 ? 1.217 16.262 -12.444 1.000 34.362 156 ASN C C 1
ATOM 2138 O O . ASN B 2 156 ? 0.250 16.946 -12.072 1.000 31.018 156 ASN C O 1
ATOM 2143 N N . ILE B 2 157 ? 1.838 16.418 -13.622 1.000 35.284 157 ILE C N 1
ATOM 2144 C CA . ILE B 2 157 ? 1.335 17.330 -14.637 1.000 35.663 157 ILE C CA 1
ATOM 2145 C C . ILE B 2 157 ? 1.321 16.621 -15.988 1.000 37.477 157 ILE C C 1
ATOM 2146 O O . ILE B 2 157 ? 2.318 16.044 -16.430 1.000 39.784 157 ILE C O 1
ATOM 2151 N N . TRP B 2 158 ? 0.172 16.723 -16.646 1.000 36.307 158 TRP C N 1
ATOM 2152 C CA . TRP B 2 158 ? -0.035 16.213 -17.992 1.000 39.956 158 TRP C CA 1
ATOM 2153 C C . TRP B 2 158 ? -0.331 17.395 -18.895 1.000 39.538 158 TRP C C 1
ATOM 2154 O O . TRP B 2 158 ? -0.832 18.407 -18.424 1.000 36.102 158 TRP C O 1
ATOM 2165 N N . ASP B 2 159 ? -0.124 17.210 -20.203 1.000 42.811 159 ASP C N 1
ATOM 2166 C CA . ASP B 2 159 ? -0.331 18.317 -21.120 1.000 43.014 159 ASP C CA 1
ATOM 2167 C C . ASP B 2 159 ? -1.640 18.153 -21.877 1.000 44.600 159 ASP C C 1
ATOM 2168 O O . ASP B 2 159 ? -1.726 18.564 -23.023 1.000 44.288 159 ASP C O 1
ATOM 2173 N N . ARG B 2 160 ? -2.647 17.559 -21.228 1.000 41.838 160 ARG C N 1
ATOM 2174 C CA . ARG B 2 160 ? -3.995 17.550 -21.755 1.000 44.562 160 ARG C CA 1
ATOM 2175 C C . ARG B 2 160 ? -4.956 17.619 -20.579 1.000 43.291 160 ARG C C 1
ATOM 2176 O O . ARG B 2 160 ? -4.564 17.473 -19.426 1.000 42.459 160 ARG C O 1
ATOM 2184 N N . VAL B 2 161 ? -6.219 17.840 -20.906 1.000 43.871 161 VAL C N 1
ATOM 2185 C CA . VAL B 2 161 ? -7.292 17.768 -19.942 1.000 44.391 161 VAL C CA 1
ATOM 2186 C C . VAL B 2 161 ? -7.655 16.300 -19.765 1.000 44.605 161 VAL C C 1
ATOM 2187 O O . VAL B 2 161 ? -8.247 15.692 -20.653 1.000 45.971 161 VAL C O 1
ATOM 2191 N N . LEU B 2 162 ? -7.248 15.722 -18.636 1.000 45.225 162 LEU C N 1
ATOM 2192 C CA . LEU B 2 162 ? -7.664 14.373 -18.292 1.000 45.866 162 LEU C CA 1
ATOM 2193 C C . LEU B 2 162 ? -9.188 14.318 -18.260 1.000 48.404 162 LEU C C 1
ATOM 2194 O O . LEU B 2 162 ? -9.821 15.303 -17.887 1.000 45.191 162 LEU C O 1
ATOM 2199 N N . ARG B 2 163 ? -9.744 13.158 -18.618 1.000 46.860 163 ARG C N 1
ATOM 2200 C CA . ARG B 2 163 ? -11.165 12.907 -18.494 1.000 51.890 163 ARG C CA 1
ATOM 2201 C C . ARG B 2 163 ? -11.560 12.620 -17.038 1.000 53.722 163 ARG C C 1
ATOM 2202 O O . ARG B 2 163 ? -10.769 12.116 -16.228 1.000 49.001 163 ARG C O 1
ATOM 2210 N N . ALA B 2 164 ? -12.827 12.929 -16.742 1.000 53.092 164 ALA C N 1
ATOM 2211 C CA . ALA B 2 164 ? -13.436 12.743 -15.436 1.000 53.189 164 ALA C CA 1
ATOM 2212 C C . ALA B 2 164 ? -13.069 11.372 -14.888 1.000 52.453 164 ALA C C 1
ATOM 2213 O O . ALA B 2 164 ? -12.666 11.241 -13.740 1.000 47.299 164 ALA C O 1
ATOM 2215 N N . GLN B 2 165 ? -13.190 10.357 -15.739 1.000 51.841 165 GLN C N 1
ATOM 2216 C CA . GLN B 2 165 ? -13.014 8.992 -15.282 1.000 54.523 165 GLN C CA 1
ATOM 2217 C C . GLN B 2 165 ? -11.561 8.716 -14.890 1.000 49.509 165 GLN C C 1
ATOM 2218 O O . GLN B 2 165 ? -11.296 8.003 -13.925 1.000 51.950 165 GLN C O 1
ATOM 2224 N N . GLU B 2 166 ? -10.615 9.271 -15.644 1.000 45.545 166 GLU C N 1
ATOM 2225 C CA . GLU B 2 166 ? -9.205 9.174 -15.311 1.000 46.432 166 GLU C CA 1
ATOM 2226 C C . GLU B 2 166 ? -8.894 9.829 -13.957 1.000 46.125 166 GLU C C 1
ATOM 2227 O O . GLU B 2 166 ? -8.005 9.372 -13.225 1.000 51.185 166 GLU C O 1
ATOM 2233 N N . ILE B 2 167 ? -9.566 10.946 -13.652 1.000 43.477 167 ILE C N 1
ATOM 2234 C CA . ILE B 2 167 ? -9.324 11.677 -12.412 1.000 43.217 167 ILE C CA 1
ATOM 2235 C C . ILE B 2 167 ? -9.807 10.847 -11.218 1.000 45.665 167 ILE C C 1
ATOM 2236 O O . ILE B 2 167 ? -9.093 10.669 -10.223 1.000 42.294 167 ILE C O 1
ATOM 2241 N N . ILE B 2 168 ? -10.963 10.210 -11.394 1.000 45.789 168 ILE C N 1
ATOM 2242 C CA . ILE B 2 168 ? -11.542 9.366 -10.370 1.000 46.353 168 ILE C CA 1
ATOM 2243 C C . ILE B 2 168 ? -10.563 8.276 -9.991 1.000 48.470 168 ILE C C 1
ATOM 2244 O O . ILE B 2 168 ? -10.307 8.044 -8.813 1.000 50.059 168 ILE C O 1
ATOM 2249 N N . ASN B 2 169 ? -9.968 7.666 -11.008 1.000 51.481 169 ASN C N 1
ATOM 2250 C CA . ASN B 2 169 ? -9.059 6.552 -10.808 1.000 52.470 169 ASN C CA 1
ATOM 2251 C C . ASN B 2 169 ? -7.772 7.044 -10.153 1.000 49.861 169 ASN C C 1
ATOM 2252 O O . ASN B 2 169 ? -7.209 6.358 -9.291 1.000 47.830 169 ASN C O 1
ATOM 2257 N N . ILE B 2 170 ? -7.300 8.230 -10.556 1.000 45.838 170 ILE C N 1
ATOM 2258 C CA . ILE B 2 170 ? -6.155 8.801 -9.869 1.000 48.030 170 ILE C CA 1
ATOM 2259 C C . ILE B 2 170 ? -6.528 9.125 -8.415 1.000 47.856 170 ILE C C 1
ATOM 2260 O O . ILE B 2 170 ? -5.786 8.795 -7.505 1.000 54.302 170 ILE C O 1
ATOM 2265 N N . ALA B 2 171 ? -7.674 9.770 -8.191 1.000 46.113 171 ALA C N 1
ATOM 2266 C CA . ALA B 2 171 ? -8.064 10.172 -6.847 1.000 47.856 171 ALA C CA 1
ATOM 2267 C C . ALA B 2 171 ? -8.215 8.933 -5.977 1.000 52.164 171 ALA C C 1
ATOM 2268 O O . ALA B 2 171 ? -7.966 8.951 -4.780 1.000 49.561 171 ALA C O 1
ATOM 2270 N N . ASN B 2 172 ? -8.663 7.854 -6.612 1.000 58.795 172 ASN C N 1
ATOM 2271 C CA . ASN B 2 172 ? -8.871 6.593 -5.936 1.000 63.630 172 ASN C CA 1
ATOM 2272 C C . ASN B 2 172 ? -7.559 5.836 -5.843 1.000 63.915 172 ASN C C 1
ATOM 2273 O O . ASN B 2 172 ? -7.524 4.769 -5.256 1.000 67.595 172 ASN C O 1
ATOM 2278 N N . CYS B 2 173 ? -6.509 6.356 -6.485 1.000 63.319 173 CYS C N 1
ATOM 2279 C CA . CYS B 2 173 ? -5.248 5.643 -6.566 1.000 69.931 173 CYS C CA 1
ATOM 2280 C C . CYS B 2 173 ? -5.437 4.244 -7.148 1.000 74.027 173 CYS C C 1
ATOM 2281 O O . CYS B 2 173 ? -4.571 3.400 -6.961 1.000 80.819 173 CYS C O 1
ATOM 2284 N N . SER B 2 174 ? -6.543 3.993 -7.865 1.000 77.861 174 SER C N 1
ATOM 2285 C CA . SER B 2 174 ? -6.660 2.773 -8.656 1.000 83.106 174 SER C CA 1
ATOM 2286 C C . SER B 2 174 ? -5.888 2.921 -9.976 1.000 86.439 174 SER C C 1
ATOM 2287 O O . SER B 2 174 ? -5.787 1.959 -10.736 1.000 87.515 174 SER C O 1
ATOM 2290 N N . THR B 2 175 ? -5.349 4.130 -10.227 1.000 84.959 175 THR C N 1
ATOM 2291 C CA . THR B 2 175 ? -4.347 4.396 -11.249 1.000 80.910 175 THR C CA 1
ATOM 2292 C C . THR B 2 175 ? -3.115 4.975 -10.556 1.000 81.369 175 THR C C 1
ATOM 2293 O O . THR B 2 175 ? -3.224 5.542 -9.464 1.000 66.758 175 THR C O 1
ATOM 2297 N N . ASN B 2 176 ? -1.944 4.767 -11.177 1.000 90.522 176 ASN C N 1
ATOM 2298 C CA . ASN B 2 176 ? -0.706 5.397 -10.740 1.000 90.518 176 ASN C CA 1
ATOM 2299 C C . ASN B 2 176 ? 0.106 5.971 -11.904 1.000 81.042 176 ASN C C 1
ATOM 2300 O O . ASN B 2 176 ? 1.282 6.267 -11.718 1.000 83.941 176 ASN C O 1
ATOM 2305 N N A MET B 2 177 ? -0.519 6.129 -13.078 0.700 77.987 177 MET C N 1
ATOM 2306 N N B MET B 2 177 ? -0.547 6.158 -13.064 0.300 73.225 177 MET C N 1
ATOM 2307 C CA A MET B 2 177 ? 0.168 6.579 -14.277 0.700 70.209 177 MET C CA 1
ATOM 2308 C CA B MET B 2 177 ? 0.078 6.657 -14.281 0.300 65.050 177 MET C CA 1
ATOM 2309 C C A MET B 2 177 ? 0.735 7.977 -14.049 0.700 61.327 177 MET C C 1
ATOM 2310 C C B MET B 2 177 ? 0.737 8.001 -13.988 0.300 58.732 177 MET C C 1
ATOM 2311 O O A MET B 2 177 ? -0.016 8.916 -13.799 0.700 63.335 177 MET C O 1
ATOM 2312 O O B MET B 2 177 ? 0.050 8.941 -13.595 0.300 58.910 177 MET C O 1
ATOM 2321 N N . PRO B 2 178 ? 2.073 8.151 -14.156 1.000 54.073 178 PRO C N 1
ATOM 2322 C CA . PRO B 2 178 ? 2.704 9.446 -13.943 1.000 47.826 178 PRO C CA 1
ATOM 2323 C C . PRO B 2 178 ? 2.340 10.484 -15.004 1.000 42.431 178 PRO C C 1
ATOM 2324 O O . PRO B 2 178 ? 2.000 10.156 -16.137 1.000 41.428 178 PRO C O 1
ATOM 2328 N N . GLY B 2 179 ? 2.393 11.752 -14.592 1.000 39.166 179 GLY C N 1
ATOM 2329 C CA . GLY B 2 179 ? 2.286 12.869 -15.510 1.000 37.850 179 GLY C CA 1
ATOM 2330 C C . GLY B 2 179 ? 3.280 12.680 -16.648 1.000 39.100 179 GLY C C 1
ATOM 2331 O O . GLY B 2 179 ? 4.421 12.280 -16.423 1.000 36.003 179 GLY C O 1
ATOM 2332 N N . ASN B 2 180 ? 2.806 12.921 -17.871 1.000 38.642 180 ASN C N 1
ATOM 2333 C CA . ASN B 2 180 ? 3.644 12.745 -19.037 1.000 40.537 180 ASN C CA 1
ATOM 2334 C C . ASN B 2 180 ? 4.604 13.925 -19.141 1.000 40.645 180 ASN C C 1
ATOM 2335 O O . ASN B 2 180 ? 5.569 13.844 -19.880 1.000 40.808 180 ASN C O 1
ATOM 2340 N N . ILE B 2 181 ? 4.331 15.021 -18.422 1.000 38.667 181 ILE C N 1
ATOM 2341 C CA . ILE B 2 181 ? 5.249 16.150 -18.375 1.000 37.329 181 ILE C CA 1
ATOM 2342 C C . ILE B 2 181 ? 6.029 16.147 -17.061 1.000 36.926 181 ILE C C 1
ATOM 2343 O O . ILE B 2 181 ? 7.245 16.177 -17.067 1.000 37.024 181 ILE C O 1
ATOM 2348 N N . ILE B 2 182 ? 5.319 16.192 -15.932 1.000 36.669 182 ILE C N 1
ATOM 2349 C CA . ILE B 2 182 ? 5.938 16.160 -14.626 1.000 34.378 182 ILE C CA 1
ATOM 2350 C C . ILE B 2 182 ? 5.499 14.880 -13.916 1.000 36.012 182 ILE C C 1
ATOM 2351 O O . ILE B 2 182 ? 4.326 14.742 -13.547 1.000 32.470 182 ILE C O 1
ATOM 2356 N N . PRO B 2 183 ? 6.402 13.878 -13.805 1.000 34.855 183 PRO C N 1
ATOM 2357 C CA . PRO B 2 183 ? 6.165 12.685 -12.996 1.000 35.689 183 PRO C CA 1
ATOM 2358 C C . PRO B 2 183 ? 6.553 12.873 -11.531 1.000 37.468 183 PRO C C 1
ATOM 2359 O O . PRO B 2 183 ? 7.510 13.584 -11.219 1.000 36.869 183 PRO C O 1
ATOM 2363 N N . TRP B 2 184 ? 5.837 12.185 -10.632 1.000 37.272 184 TRP C N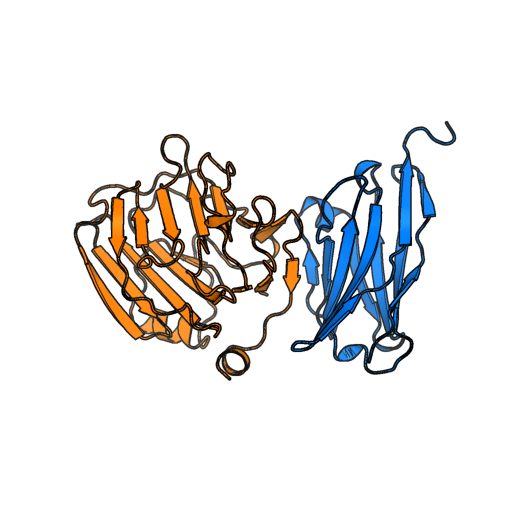 1
ATOM 2364 C CA . TRP B 2 184 ? 6.202 12.175 -9.227 1.000 37.659 184 TRP C CA 1
ATOM 2365 C C . TRP B 2 184 ? 7.146 11.017 -8.955 1.000 40.380 184 TRP C C 1
ATOM 2366 O O . TRP B 2 184 ? 6.700 9.925 -8.615 1.000 42.688 184 TRP C O 1
ATOM 2377 N N . VAL B 2 185 ? 8.455 11.291 -9.078 1.000 42.442 185 VAL C N 1
ATOM 2378 C CA . VAL B 2 185 ? 9.507 10.317 -8.804 1.000 41.661 185 VAL C CA 1
ATOM 2379 C C . VAL B 2 185 ? 10.623 11.027 -8.048 1.000 40.089 185 VAL C C 1
ATOM 2380 O O . VAL B 2 185 ? 10.772 12.239 -8.170 1.000 38.855 185 VAL C O 1
ATOM 2384 N N . ASP B 2 186 ? 11.403 10.241 -7.302 1.000 39.149 186 ASP C N 1
ATOM 2385 C CA . ASP B 2 186 ? 12.359 10.735 -6.334 1.000 40.406 186 ASP C CA 1
ATOM 2386 C C . ASP B 2 186 ? 13.336 11.739 -6.968 1.000 40.188 186 ASP C C 1
ATOM 2387 O O . ASP B 2 186 ? 13.597 12.805 -6.410 1.000 39.044 186 ASP C O 1
ATOM 2392 N N . ASN B 2 187 ? 13.863 11.406 -8.144 1.000 39.195 187 ASN C N 1
ATOM 2393 C CA . ASN B 2 187 ? 14.881 12.225 -8.784 1.000 45.195 187 ASN C CA 1
ATOM 2394 C C . ASN B 2 187 ? 14.313 13.439 -9.525 1.000 43.175 187 ASN C C 1
ATOM 2395 O O . ASN B 2 187 ? 15.082 14.183 -10.120 1.000 47.117 187 ASN C O 1
ATOM 2400 N N . ASN B 2 188 ? 12.999 13.652 -9.483 1.000 37.558 188 ASN C N 1
ATOM 2401 C CA . ASN B 2 188 ? 12.386 14.794 -10.111 1.000 35.889 188 ASN C CA 1
ATOM 2402 C C . ASN B 2 188 ? 11.959 15.774 -9.033 1.000 35.008 188 ASN C C 1
ATOM 2403 O O . ASN B 2 188 ? 11.471 16.832 -9.389 1.000 34.225 188 ASN C O 1
ATOM 2408 N N . VAL B 2 189 ? 12.170 15.438 -7.745 1.000 37.385 189 VAL C N 1
ATOM 2409 C CA . VAL B 2 189 ? 11.695 16.257 -6.627 1.000 37.617 189 VAL C CA 1
ATOM 2410 C C . VAL B 2 189 ? 12.820 16.489 -5.608 1.000 37.279 189 VAL C C 1
ATOM 2411 O O . VAL B 2 189 ? 13.140 15.623 -4.792 1.000 39.622 189 VAL C O 1
ATOM 2415 N N . ASP B 2 190 ? 13.464 17.650 -5.709 1.000 34.043 190 ASP C N 1
ATOM 2416 C CA . ASP B 2 190 ? 14.552 18.000 -4.822 1.000 34.913 190 ASP C CA 1
ATOM 2417 C C . ASP B 2 190 ? 13.944 18.759 -3.643 1.000 36.583 190 ASP C C 1
ATOM 2418 O O . ASP B 2 190 ? 12.919 19.454 -3.781 1.000 33.613 190 ASP C O 1
ATOM 2423 N N . VAL B 2 191 ? 14.578 18.627 -2.482 1.000 34.948 191 VAL C N 1
ATOM 2424 C CA . VAL B 2 191 ? 14.114 19.360 -1.315 1.000 36.068 191 VAL C CA 1
ATOM 2425 C C . VAL B 2 191 ? 15.292 20.129 -0.707 1.000 34.394 191 VAL C C 1
ATOM 2426 O O . VAL B 2 191 ? 16.447 19.795 -0.934 1.000 32.027 191 VAL C O 1
ATOM 2430 N N . PHE B 2 192 ? 14.963 21.163 0.068 1.000 32.748 192 PHE C N 1
ATOM 2431 C CA . PHE B 2 192 ? 15.926 22.156 0.507 1.000 35.596 192 PHE C CA 1
ATOM 2432 C C . PHE B 2 192 ? 15.498 22.753 1.840 1.000 35.764 192 PHE C C 1
ATOM 2433 O O . PHE B 2 192 ? 14.318 22.883 2.103 1.000 36.198 192 PHE C O 1
ATOM 2441 N N . GLY B 2 193 ? 16.488 23.169 2.637 1.000 36.873 193 GLY C N 1
ATOM 2442 C CA . GLY B 2 193 ? 16.269 24.064 3.755 1.000 37.234 193 GLY C CA 1
ATOM 2443 C C . GLY B 2 193 ? 15.562 23.419 4.948 1.000 38.161 193 GLY C C 1
ATOM 2444 O O . GLY B 2 193 ? 15.250 24.106 5.917 1.000 39.014 193 GLY C O 1
ATOM 2445 N N . GLY B 2 194 ? 15.386 22.095 4.947 1.000 37.827 194 GLY C N 1
ATOM 2446 C CA . GLY B 2 194 ? 14.663 21.442 6.020 1.000 35.704 194 GLY C CA 1
ATOM 2447 C C . GLY B 2 194 ? 13.539 20.557 5.480 1.000 36.606 194 GLY C C 1
ATOM 2448 O O . GLY B 2 194 ? 13.095 19.643 6.180 1.000 40.501 194 GLY C O 1
ATOM 2449 N N . ALA B 2 195 ? 13.058 20.857 4.272 1.000 33.813 195 ALA C N 1
ATOM 2450 C CA . ALA B 2 195 ? 12.084 19.998 3.619 1.000 38.085 195 ALA C CA 1
ATOM 2451 C C . ALA B 2 195 ? 12.684 18.593 3.443 1.000 36.356 195 ALA C C 1
ATOM 2452 O O . ALA B 2 195 ? 13.876 18.455 3.210 1.000 35.479 195 ALA C O 1
ATOM 2454 N N . SER B 2 196 ? 11.839 17.570 3.614 1.000 34.414 196 SER C N 1
ATOM 2455 C CA . SER B 2 196 ? 12.265 16.180 3.588 1.000 36.692 196 SER C CA 1
ATOM 2456 C C . SER B 2 196 ? 11.308 15.344 2.738 1.000 34.961 196 SER C C 1
ATOM 2457 O O . SER B 2 196 ? 10.227 15.782 2.335 1.000 36.587 196 SER C O 1
ATOM 2460 N N . LYS B 2 197 ? 11.753 14.116 2.462 1.000 34.184 197 LYS C N 1
ATOM 2461 C CA . LYS B 2 197 ? 10.947 13.146 1.756 1.000 34.853 197 LYS C CA 1
ATOM 2462 C C . LYS B 2 197 ? 10.835 11.866 2.559 1.000 36.152 197 LYS C C 1
ATOM 2463 O O . LYS B 2 197 ? 11.844 11.386 3.084 1.000 35.439 197 LYS C O 1
ATOM 2469 N N . TRP B 2 198 ? 9.635 11.264 2.502 1.000 36.361 198 TRP C N 1
ATOM 2470 C CA . TRP B 2 198 ? 9.289 10.119 3.333 1.000 37.123 198 TRP C CA 1
ATOM 2471 C C . TRP B 2 198 ? 8.317 9.201 2.614 1.000 37.571 198 TRP C C 1
ATOM 2472 O O . TRP B 2 198 ? 7.512 9.670 1.823 1.000 39.172 198 TRP C O 1
ATOM 2483 N N . PRO B 2 199 ? 8.342 7.882 2.899 1.000 37.610 199 PRO C N 1
ATOM 2484 C CA . PRO B 2 199 ? 7.269 6.976 2.476 1.000 37.974 199 PRO C CA 1
ATOM 2485 C C . PRO B 2 199 ? 5.930 7.562 2.903 1.000 40.316 199 PRO C C 1
ATOM 2486 O O . PRO B 2 199 ? 5.843 8.165 3.972 1.000 39.752 199 PRO C O 1
ATOM 2490 N N . VAL B 2 200 ? 4.909 7.408 2.059 1.000 41.224 200 VAL C N 1
ATOM 2491 C CA . VAL B 2 200 ? 3.610 8.004 2.308 1.000 43.959 200 VAL C CA 1
ATOM 2492 C C . VAL B 2 200 ? 2.668 6.848 2.617 1.000 46.928 200 VAL C C 1
ATOM 2493 O O . VAL B 2 200 ? 2.855 5.765 2.093 1.000 45.162 200 VAL C O 1
ATOM 2497 N N . GLU B 2 201 ? 1.681 7.103 3.482 1.000 50.209 201 GLU C N 1
ATOM 2498 C CA . GLU B 2 201 ? 0.632 6.150 3.803 1.000 53.737 201 GLU C CA 1
ATOM 2499 C C . GLU B 2 201 ? -0.110 5.813 2.507 1.000 48.129 201 GLU C C 1
ATOM 2500 O O . GLU B 2 201 ? -0.128 6.635 1.586 1.000 44.930 201 GLU C O 1
ATOM 2506 N N . THR B 2 202 ? -0.767 4.652 2.459 1.000 46.313 202 THR C N 1
ATOM 2507 C CA . THR B 2 202 ? -1.647 4.290 1.346 1.000 46.994 202 THR C CA 1
ATOM 2508 C C . THR B 2 202 ? -2.822 5.258 1.268 1.000 46.772 202 THR C C 1
ATOM 2509 O O . THR B 2 202 ? -3.126 5.950 2.236 1.000 45.086 202 THR C O 1
ATOM 2513 N N . CYS B 2 203 ? -3.537 5.234 0.141 1.000 48.641 203 CYS C N 1
ATOM 2514 C CA . CYS B 2 203 ? -4.643 6.151 -0.086 1.000 47.997 203 CYS C CA 1
ATOM 2515 C C . CYS B 2 203 ? -5.706 5.965 0.985 1.000 47.205 203 CYS C C 1
ATOM 2516 O O . CYS B 2 203 ? -6.247 6.940 1.494 1.000 49.973 203 CYS C O 1
ATOM 2519 N N . GLU B 2 204 ? -5.939 4.723 1.385 1.000 52.451 204 GLU C N 1
ATOM 2520 C CA . GLU B 2 204 ? -7.008 4.446 2.324 1.000 54.460 204 GLU C CA 1
ATOM 2521 C C . GLU B 2 204 ? -6.603 4.940 3.712 1.000 57.232 204 GLU C C 1
ATOM 2522 O O . GLU B 2 204 ? -7.410 5.586 4.382 1.000 55.023 204 GLU C O 1
ATOM 2528 N N . GLU B 2 205 ? -5.348 4.675 4.109 1.000 60.580 205 GLU C N 1
ATOM 2529 C CA . GLU B 2 205 ? -4.825 5.097 5.406 1.000 65.299 205 GLU C CA 1
ATOM 2530 C C . GLU B 2 205 ? -4.919 6.611 5.598 1.000 62.224 205 GLU C C 1
ATOM 2531 O O . GLU B 2 205 ? -5.294 7.068 6.677 1.000 66.466 205 GLU C O 1
ATOM 2537 N N . ARG B 2 206 ? -4.582 7.363 4.551 1.000 60.148 206 ARG C N 1
ATOM 2538 C CA . ARG B 2 206 ? -4.743 8.809 4.518 1.000 65.425 206 ARG C CA 1
ATOM 2539 C C . ARG B 2 206 ? -6.143 9.238 4.957 1.000 72.339 206 ARG C C 1
ATOM 2540 O O . ARG B 2 206 ? -6.291 9.971 5.935 1.000 80.828 206 ARG C O 1
ATOM 2548 N N . LEU B 2 207 ? -7.147 8.781 4.196 1.000 72.348 207 LEU C N 1
ATOM 2549 C CA . LEU B 2 207 ? -8.513 9.271 4.284 1.000 73.683 207 LEU C CA 1
ATOM 2550 C C . LEU B 2 207 ? -9.190 8.770 5.556 1.000 72.190 207 LEU C C 1
ATOM 2551 O O . LEU B 2 207 ? -10.310 9.172 5.851 1.000 75.016 207 LEU C O 1
ATOM 2556 N N . LEU B 2 208 ? -8.514 7.889 6.298 1.000 72.197 208 LEU C N 1
ATOM 2557 C CA . LEU B 2 208 ? -8.906 7.571 7.660 1.000 72.814 208 LEU C CA 1
ATOM 2558 C C . LEU B 2 208 ? -8.574 8.784 8.540 1.000 74.917 208 LEU C C 1
ATOM 2559 O O . LEU B 2 208 ? -9.268 8.903 9.572 1.000 82.918 208 LEU C O 1
#

B-factor: mean 46.47, std 11.95, range [25.55, 112.38]

Solvent-accessible surface area: 14251 Å² total; per-residue (Å²): 172,13,133,10,94,16,48,37,30,26,163,27,82,34,55,68,59,40,105,0,21,0,82,4,94,34,101,52,2,81,88,12,11,0,0,0,8,19,65,20,112,90,119,88,78,44,4,0,0,0,7,21,127,66,30,78,46,43,27,16,4,33,56,74,6,102,65,32,2,72,8,42,29,53,49,102,137,28,6,0,43,0,53,0,58,60,2,72,63,111,0,30,1,41,0,38,0,0,0,56,28,83,229,147,63,43,82,6,166,21,20,84,0,44,5,33,73,72,70,86,154,26,27,0,9,0,83,102,87,7,84,77,7,41,0,62,5,106,98,64,1,60,89,4,124,19,0,0,0,0,1,6,0,76,1,80,15,86,88,4,0,0,0,0,0,0,0,0,4,106,86,39,20,31,0,1,0,0,12,22,122,26,141,77,77,5,54,0,20,0,36,79,111,86,16,114,12,34,7,143,2,46,75,35,129,4,21,1,0,0,2,2,0,26,12,169,75,0,90,18,42,0,6,21,60,10,113,111,62,21,77,17,126,110,3,7,40,159,29,42,0,78,68,51,3,34,1,0,0,0,1,8,0,66,60,65,28,15,167,32,46,3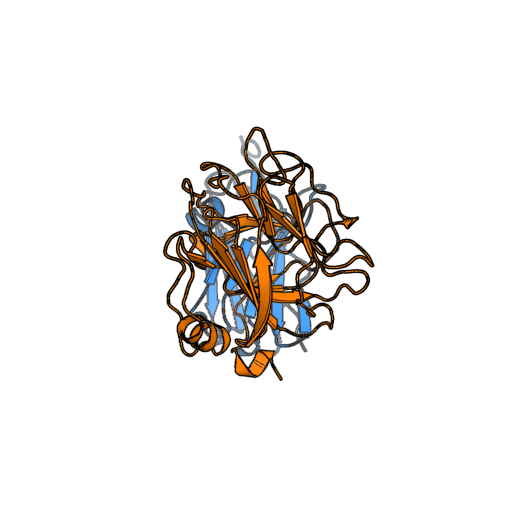5,84,16,1,2,16,8,25,0,0,54,0,7,0,14,62,104,62,4,154,61,99,40,0,74,46,25,10,97,35,74,42,113,140,69,5,88,19,0,29,14,65,27,96,6,0,10,4,57,19,12,0,2,1,5,42,38,50,77,25,134,101,26,102,171

Secondary structure (DSSP, 8-state):
---EEEE--EEEETT--EEEEEEESSS-GGG-EEEEEEE-TTS--EEEEEE-TTSS-EEESSHHHHHHEEEEEEGGGTEEEEEE-S--GGG-EEEEEEEEETTEEEE---EEEEEESSTT-/-EEEE-S--SS-EEEESS----BSEEEEEEEEEE--SS--EEEEEEEETTEEEEEEEEE-TTS--EEEETTEEEE------SSS-EEEEEEEETGGGEEEEEETTEEEEEE--SSTT-PBPSS-EEEESS--SBTTB---GGGB--EEEEEEEEESS---HHHHHHHHTTS--PPPSSB---GGGEEEETT-EEE----HHHHH-

Nearest PDB structures (foldseek):
  5vxl-assembly1_B  TM=9.611E-01  e=6.512E-17  Vicugna pacos
  6r7t-assembly1_A  TM=9.143E-01  e=2.334E-17  Lama glama
  4jg0-assembly1_H  TM=9.248E-01  e=8.241E-16  Homo sapiens
  8u3s-assembly1_B-3  TM=9.195E-01  e=5.960E-16  Lama glama
  4p49-assembly1_A  TM=9.226E-01  e=2.033E-13  Gallus gallus

Radius of gyration: 20.86 Å; Cα contacts (8 Å, |Δi|>4): 934; chains: 2; bounding box: 66×45×48 Å